Protein AF-A0A7D8URK4-F1 (afdb_monomer_lite)

Organism: NCBI:txid1316786

Sequence (306 aa):
MTFLGLVFILICFAAALSRSKNSCEKIEQWKNRAASRLPHLPTDSVTSSSPLEDTQKEEKRLQYVFPPLQPKTSSRTSMGLKRLEKSNWLTLDAHYTSEHQVRNYLLRTSHPNVIQCLPGSEAACHEVLSIAVDFLITRFPDHFTMEGKTITNHIANESFLVGPDCPNPLEVAARLAMEDFNVLMKNTETGKYHLQASATLFPAGWKLQERIGTTMANLHGPVPGWKEKMGGAVRRERQTFTRLEKTGAVLFTVRTYMQPLEDLEDEEAAALIHQVRGWEEEIRVYKGWDVWGGAFEEWCEKRFGR

Secondary structure (DSSP, 8-state):
-----EEEEEE-------SSTTHHHHHHHHHHHHHHTSS---------PPPPHHHHHHHHHHSPPPPPPPP---S------EEPPGGGSS---TTHHHHHHHHHHHHHHSHHHHEEE-TT-HHHHHHHHHHHHHHHHHH-TTTEEEETTEEEETTTTEEEE-STT-S-HHHHHHHHSSSEEEEEEE-TTT--EEEEEEE-SS-SS--HHHHTT-BHHHHTSPPP---S---SEEEEEEEEEEE-TTT--EEEEEEEEEEESTTS-HHHHHHHHHHHHT--HHHHHHTTHHHHHHHHHHHHHHHH--

Structure (mmCIF, N/CA/C/O backbone):
data_AF-A0A7D8URK4-F1
#
_entry.id   AF-A0A7D8URK4-F1
#
loop_
_atom_site.group_PDB
_atom_site.id
_atom_site.type_symbol
_atom_site.label_atom_id
_atom_site.label_alt_id
_atom_site.label_comp_id
_atom_site.label_asym_id
_atom_site.label_entity_id
_atom_site.label_seq_id
_atom_site.pdbx_PDB_ins_code
_atom_site.Cartn_x
_atom_site.Cartn_y
_atom_site.Cartn_z
_atom_site.occupancy
_atom_site.B_iso_or_equiv
_atom_site.auth_seq_id
_atom_site.auth_comp_id
_atom_site.auth_asym_id
_atom_site.auth_atom_id
_atom_site.pdbx_PDB_model_num
ATOM 1 N N . MET A 1 1 ? -23.379 -0.351 2.275 1.00 36.94 1 MET A N 1
ATOM 2 C CA . MET A 1 1 ? -22.189 0.529 2.254 1.00 36.94 1 MET A CA 1
ATOM 3 C C . MET A 1 1 ? -21.989 1.135 0.877 1.00 36.94 1 MET A C 1
ATOM 5 O O . MET A 1 1 ? -21.972 0.417 -0.129 1.00 36.94 1 MET A O 1
ATOM 9 N N . THR A 1 2 ? -21.910 2.460 0.799 1.00 25.50 2 THR A N 1
ATOM 10 C CA . THR A 1 2 ? -21.791 3.197 -0.468 1.00 25.50 2 THR A CA 1
ATOM 11 C C . THR A 1 2 ? -20.357 3.691 -0.598 1.00 25.50 2 THR A C 1
ATOM 13 O O . THR A 1 2 ? -20.072 4.848 -0.328 1.00 25.50 2 THR A O 1
ATOM 16 N N . PHE A 1 3 ? -19.442 2.803 -1.000 1.00 30.11 3 PHE A N 1
ATOM 17 C CA . PHE A 1 3 ? -18.059 3.176 -1.300 1.00 30.11 3 PHE A CA 1
ATOM 18 C C . PHE A 1 3 ? -18.041 4.220 -2.429 1.00 30.11 3 PHE A C 1
ATOM 20 O O . PHE A 1 3 ? -18.340 3.916 -3.587 1.00 30.11 3 PHE A O 1
ATOM 27 N N . LEU A 1 4 ? -17.730 5.469 -2.088 1.00 27.03 4 LEU A N 1
ATOM 28 C CA . LEU A 1 4 ? -17.238 6.470 -3.031 1.00 27.03 4 LEU A CA 1
ATOM 29 C C . LEU A 1 4 ? -15.709 6.410 -2.969 1.00 27.03 4 LEU A C 1
ATOM 31 O O . LEU A 1 4 ? -15.074 7.253 -2.348 1.00 27.03 4 LEU A O 1
ATOM 35 N N . GLY A 1 5 ? -15.142 5.353 -3.554 1.00 27.88 5 GLY A N 1
ATOM 36 C CA . GLY A 1 5 ? -13.702 5.234 -3.761 1.00 27.88 5 GLY A CA 1
ATOM 37 C C . GLY A 1 5 ? -13.279 6.043 -4.989 1.00 27.88 5 GLY A C 1
ATOM 38 O O . GLY A 1 5 ? -13.970 5.965 -6.003 1.00 27.88 5 GLY A O 1
ATOM 39 N N . LEU A 1 6 ? -12.182 6.799 -4.950 1.00 30.39 6 LEU A N 1
ATOM 40 C CA . LEU A 1 6 ? -11.572 7.394 -6.154 1.00 30.39 6 LEU A CA 1
ATOM 41 C C . LEU A 1 6 ? -10.295 6.638 -6.525 1.00 30.39 6 LEU A C 1
ATOM 43 O O . LEU A 1 6 ? -9.431 6.544 -5.666 1.00 30.39 6 LEU A O 1
ATOM 47 N N . VAL A 1 7 ? -10.164 6.124 -7.756 1.00 28.03 7 VAL A N 1
ATOM 48 C CA . VAL A 1 7 ? -8.954 5.414 -8.232 1.00 28.03 7 VAL A CA 1
ATOM 49 C C . VAL A 1 7 ? -7.937 6.385 -8.845 1.00 28.03 7 VAL A C 1
ATOM 51 O O . VAL A 1 7 ? -8.296 7.138 -9.749 1.00 28.03 7 VAL A O 1
ATOM 54 N N . PHE A 1 8 ? -6.676 6.337 -8.413 1.00 35.03 8 PHE A N 1
ATOM 55 C CA . PHE A 1 8 ? -5.537 7.022 -9.033 1.00 35.03 8 PHE A CA 1
ATOM 56 C C . PHE A 1 8 ? -4.512 6.001 -9.546 1.00 35.03 8 PHE A C 1
ATOM 58 O O . PHE A 1 8 ? -4.319 4.953 -8.931 1.00 35.03 8 PHE A O 1
ATOM 65 N N . ILE A 1 9 ? -3.907 6.286 -10.705 1.00 31.98 9 ILE A N 1
ATOM 66 C CA . ILE A 1 9 ? -2.885 5.447 -11.338 1.00 31.98 9 ILE A CA 1
ATOM 67 C C . ILE A 1 9 ? -1.600 6.262 -11.431 1.00 31.98 9 ILE A C 1
ATOM 69 O O . ILE A 1 9 ? -1.479 7.126 -12.300 1.00 31.98 9 ILE A O 1
ATOM 73 N N . LEU A 1 10 ? -0.640 5.995 -10.544 1.00 35.34 10 LEU A N 1
ATOM 74 C CA . LEU A 1 10 ? 0.721 6.506 -10.708 1.00 35.34 10 LEU A CA 1
ATOM 75 C C . LEU A 1 10 ? 1.519 5.464 -11.490 1.00 35.34 10 LEU A C 1
ATOM 77 O O . LEU A 1 10 ? 1.835 4.405 -10.959 1.00 35.34 10 LEU A O 1
ATOM 81 N N . ILE A 1 11 ? 1.835 5.748 -12.748 1.00 34.69 11 ILE A N 1
ATOM 82 C CA . ILE A 1 11 ? 2.834 4.994 -13.516 1.00 34.69 11 ILE A CA 1
ATOM 83 C C . ILE A 1 11 ? 4.171 5.663 -13.243 1.00 34.69 11 ILE A C 1
ATOM 85 O O . ILE A 1 11 ? 4.257 6.860 -13.498 1.00 34.69 11 ILE A O 1
ATOM 89 N N . CYS A 1 12 ? 5.168 4.950 -12.712 1.00 34.72 12 CYS A N 1
ATOM 90 C CA . CYS A 1 12 ? 6.592 5.317 -12.773 1.00 34.72 12 CYS A CA 1
ATOM 91 C C . CYS A 1 12 ? 7.475 4.276 -12.090 1.00 34.72 12 CYS A C 1
ATOM 93 O O . CYS A 1 12 ? 7.411 4.172 -10.875 1.00 34.72 12 CYS A O 1
ATOM 95 N N . PHE A 1 13 ? 8.316 3.578 -12.852 1.00 40.34 13 PHE A N 1
ATOM 96 C CA . PHE A 1 13 ? 9.794 3.613 -12.837 1.00 40.34 13 PHE A CA 1
ATOM 97 C C . PHE A 1 13 ? 10.256 2.655 -13.949 1.00 40.34 13 PHE A C 1
ATOM 99 O O . PHE A 1 13 ? 9.503 1.778 -14.336 1.00 40.34 13 PHE A O 1
ATOM 106 N N . ALA A 1 14 ? 11.431 2.838 -14.532 1.00 32.06 14 ALA A N 1
ATOM 107 C CA . ALA A 1 14 ? 12.003 1.913 -15.505 1.00 32.06 14 ALA A CA 1
ATOM 108 C C . ALA A 1 14 ? 13.483 1.817 -15.168 1.00 32.06 14 ALA A C 1
ATOM 110 O O . ALA A 1 14 ? 14.241 2.700 -15.533 1.00 32.06 14 ALA A O 1
ATOM 111 N N . ALA A 1 15 ? 13.879 0.831 -14.366 1.00 42.84 15 ALA A N 1
ATOM 112 C CA . ALA A 1 15 ? 15.246 0.742 -13.864 1.00 42.84 15 ALA A CA 1
ATOM 113 C C . ALA A 1 15 ? 16.186 -0.047 -14.799 1.00 42.84 15 ALA A C 1
ATOM 115 O O . ALA A 1 15 ? 15.775 -0.661 -15.780 1.00 42.84 15 ALA A O 1
ATOM 116 N N . ALA A 1 16 ? 17.486 0.039 -14.535 1.00 32.94 16 ALA A N 1
ATOM 117 C CA . ALA A 1 16 ? 18.507 -0.299 -15.511 1.00 32.94 16 ALA A CA 1
ATOM 118 C C . ALA A 1 16 ? 18.570 -1.787 -15.892 1.00 32.94 16 ALA A C 1
ATOM 120 O O . ALA A 1 16 ? 18.628 -2.675 -15.038 1.00 32.94 16 ALA A O 1
ATOM 121 N N . LEU A 1 17 ? 18.646 -2.049 -17.201 1.00 33.91 17 LEU A N 1
ATOM 122 C CA . LEU A 1 17 ? 18.912 -3.372 -17.756 1.00 33.91 17 LEU A CA 1
ATOM 123 C C . LEU A 1 17 ? 20.329 -3.834 -17.386 1.00 33.91 17 LEU A C 1
ATOM 125 O O . LEU A 1 17 ? 21.333 -3.346 -17.905 1.00 33.91 17 LEU A O 1
ATOM 129 N N . SER A 1 18 ? 20.425 -4.853 -16.535 1.00 35.03 18 SER A N 1
ATOM 130 C CA . SER A 1 18 ? 21.634 -5.670 -16.447 1.00 35.03 18 SER A CA 1
ATOM 131 C C . SER A 1 18 ? 21.607 -6.687 -17.584 1.00 35.03 18 SER A C 1
ATOM 133 O O . SER A 1 18 ? 20.772 -7.585 -17.570 1.00 35.03 18 SER A O 1
ATOM 135 N N . ARG A 1 19 ? 22.547 -6.571 -18.536 1.00 38.84 19 ARG A N 1
ATOM 136 C CA . ARG A 1 19 ? 22.815 -7.552 -19.608 1.00 38.84 19 ARG A CA 1
ATOM 137 C C . ARG A 1 19 ? 22.589 -8.995 -19.127 1.00 38.84 19 ARG A C 1
ATOM 139 O O . ARG A 1 19 ? 23.341 -9.466 -18.271 1.00 38.84 19 ARG A O 1
ATOM 146 N N . SER A 1 20 ? 21.572 -9.671 -19.662 1.00 35.91 20 SER A N 1
ATOM 147 C CA . SER A 1 20 ? 21.456 -11.130 -19.865 1.00 35.91 20 SER A CA 1
ATOM 148 C C . SER A 1 20 ? 19.980 -11.548 -19.855 1.00 35.91 20 SER A C 1
ATOM 150 O O . SER A 1 20 ? 19.214 -11.006 -19.068 1.00 35.91 20 SER A O 1
ATOM 152 N N . LYS A 1 21 ? 19.632 -12.596 -20.620 1.00 39.25 21 LYS A N 1
ATOM 153 C CA . LYS A 1 21 ? 18.371 -13.374 -20.571 1.00 39.25 21 LYS A CA 1
ATOM 154 C C . LYS A 1 21 ? 17.984 -13.893 -19.167 1.00 39.25 21 LYS A C 1
ATOM 156 O O . LYS A 1 21 ? 16.937 -14.500 -19.001 1.00 39.25 21 LYS A O 1
ATOM 161 N N . ASN A 1 22 ? 18.801 -13.614 -18.156 1.00 40.59 22 ASN A N 1
ATOM 162 C CA . ASN A 1 22 ? 18.572 -13.925 -16.754 1.00 40.59 22 ASN A CA 1
ATOM 163 C C . ASN A 1 22 ? 17.791 -12.820 -16.010 1.00 40.59 22 ASN A C 1
ATOM 165 O O . ASN A 1 22 ? 17.891 -12.780 -14.795 1.00 40.59 22 ASN A O 1
ATOM 169 N N . SER A 1 23 ? 17.089 -11.871 -16.644 1.00 39.94 23 SER A N 1
ATOM 170 C CA . SER A 1 23 ? 16.353 -10.807 -15.920 1.00 39.94 23 SER A CA 1
ATOM 171 C C . SER A 1 23 ? 15.205 -11.362 -15.061 1.00 39.94 23 SER A C 1
ATOM 173 O O . SER A 1 23 ? 15.171 -11.085 -13.861 1.00 39.94 23 SER A O 1
ATOM 175 N N . CYS A 1 24 ? 14.337 -12.219 -15.618 1.00 40.12 24 CYS A N 1
ATOM 176 C CA . CYS A 1 24 ? 13.318 -12.953 -14.850 1.00 40.12 24 CYS A CA 1
ATOM 177 C C . CYS A 1 24 ? 13.953 -13.849 -13.783 1.00 40.12 24 CYS A C 1
ATOM 179 O O . CYS A 1 24 ? 13.564 -13.775 -12.622 1.00 40.12 24 CYS A O 1
ATOM 181 N N . GLU A 1 25 ? 14.997 -14.608 -14.132 1.00 38.69 25 GLU A N 1
ATOM 182 C CA . GLU A 1 25 ? 15.752 -15.419 -13.169 1.00 38.69 25 GLU A CA 1
ATOM 183 C C . GLU A 1 25 ? 16.459 -14.577 -12.103 1.00 38.69 25 GLU A C 1
ATOM 185 O O . GLU A 1 25 ? 16.664 -15.063 -11.005 1.00 38.69 25 GLU A O 1
ATOM 190 N N . LYS A 1 26 ? 16.847 -13.327 -12.377 1.00 39.44 26 LYS A N 1
ATOM 191 C CA . LYS A 1 26 ? 17.485 -12.412 -11.418 1.00 39.44 26 LYS A CA 1
ATOM 192 C C . LYS A 1 26 ? 16.462 -11.745 -10.515 1.00 39.44 26 LYS A C 1
ATOM 194 O O . LYS A 1 26 ? 16.802 -11.476 -9.371 1.00 39.44 26 LYS A O 1
ATOM 199 N N . ILE A 1 27 ? 15.247 -11.483 -10.997 1.00 41.50 27 ILE A N 1
ATOM 200 C CA . ILE A 1 27 ? 14.125 -11.014 -10.174 1.00 41.50 27 ILE A CA 1
ATOM 201 C C . ILE A 1 27 ? 13.661 -12.152 -9.267 1.00 41.50 27 ILE A C 1
ATOM 203 O O . ILE A 1 27 ? 13.556 -11.942 -8.065 1.00 41.50 27 ILE A O 1
ATOM 207 N N . GLU A 1 28 ? 13.497 -13.363 -9.802 1.00 42.12 28 GLU A N 1
ATOM 208 C CA . GLU A 1 28 ? 13.285 -14.587 -9.023 1.00 42.12 28 GLU A CA 1
ATOM 209 C C . GLU A 1 28 ? 14.447 -14.830 -8.056 1.00 42.12 28 GLU A C 1
ATOM 211 O O . GLU A 1 28 ? 14.231 -14.980 -6.867 1.00 42.12 28 GLU A O 1
ATOM 216 N N . GLN A 1 29 ? 15.706 -14.759 -8.491 1.00 39.16 29 GLN A N 1
ATOM 217 C CA . GLN A 1 29 ? 16.867 -14.884 -7.604 1.00 39.16 29 GLN A CA 1
ATOM 218 C C . GLN A 1 29 ? 16.977 -13.734 -6.607 1.00 39.16 29 GLN A C 1
ATOM 220 O O . GLN A 1 29 ? 17.578 -13.937 -5.565 1.00 39.16 29 GLN A O 1
ATOM 225 N N . TRP A 1 30 ? 16.469 -12.535 -6.882 1.00 39.56 30 TRP A N 1
ATOM 226 C CA . TRP A 1 30 ? 16.438 -11.438 -5.917 1.00 39.56 30 TRP A CA 1
ATOM 227 C C . TRP A 1 30 ? 15.325 -11.658 -4.899 1.00 39.56 30 TRP A C 1
ATOM 229 O O . TRP A 1 30 ? 15.601 -11.535 -3.713 1.00 39.56 30 TRP A O 1
ATOM 239 N N . LYS A 1 31 ? 14.128 -12.081 -5.325 1.00 41.28 31 LYS A N 1
ATOM 240 C CA . LYS A 1 31 ? 13.046 -12.537 -4.439 1.00 41.28 31 LYS A CA 1
ATOM 241 C C . LYS A 1 31 ? 13.534 -13.695 -3.563 1.00 41.28 31 LYS A C 1
ATOM 243 O O . LYS A 1 31 ? 13.424 -13.626 -2.345 1.00 41.28 31 LYS A O 1
ATOM 248 N N . ASN A 1 32 ? 14.212 -14.672 -4.163 1.00 39.03 32 ASN A N 1
ATOM 249 C CA . ASN A 1 32 ? 14.793 -15.836 -3.501 1.00 39.03 32 ASN A CA 1
ATOM 250 C C . ASN A 1 32 ? 16.017 -15.485 -2.638 1.00 39.03 32 ASN A C 1
ATOM 252 O O . ASN A 1 32 ? 16.184 -16.086 -1.589 1.00 39.03 32 ASN A O 1
ATOM 256 N N . ARG A 1 33 ? 16.859 -14.502 -2.998 1.00 36.25 33 ARG A N 1
ATOM 257 C CA . ARG A 1 33 ? 17.989 -14.027 -2.164 1.00 36.25 33 ARG A CA 1
ATOM 258 C C . ARG A 1 33 ? 17.539 -13.119 -1.027 1.00 36.25 33 ARG A C 1
ATOM 260 O O . ARG A 1 33 ? 18.152 -13.126 0.036 1.00 36.25 33 ARG A O 1
ATOM 267 N N . ALA A 1 34 ? 16.506 -12.315 -1.252 1.00 37.12 34 ALA A N 1
ATOM 268 C CA . ALA A 1 34 ? 15.834 -11.559 -0.209 1.00 37.12 34 ALA A CA 1
ATOM 269 C C . ALA A 1 34 ? 15.195 -12.541 0.778 1.00 37.12 34 ALA A C 1
ATOM 271 O O . ALA A 1 34 ? 15.448 -12.413 1.969 1.00 37.12 34 ALA A O 1
ATOM 272 N N . ALA A 1 35 ? 14.516 -13.581 0.281 1.00 36.12 35 ALA A N 1
ATOM 273 C CA . ALA A 1 35 ? 13.994 -14.694 1.072 1.00 36.12 35 ALA A CA 1
ATOM 274 C C . ALA A 1 35 ? 15.098 -15.527 1.758 1.00 36.12 35 ALA A C 1
ATOM 276 O O . ALA A 1 35 ? 14.926 -15.927 2.903 1.00 36.12 35 ALA A O 1
ATOM 277 N N . SER A 1 36 ? 16.260 -15.742 1.127 1.00 35.28 36 SER A N 1
ATOM 278 C CA . SER A 1 36 ? 17.365 -16.546 1.682 1.00 35.28 36 SER A CA 1
ATOM 279 C C . SER A 1 36 ? 18.246 -15.796 2.686 1.00 35.28 36 SER A C 1
ATOM 281 O O . SER A 1 36 ? 19.080 -16.410 3.345 1.00 35.28 36 SER A O 1
ATOM 283 N N . ARG A 1 37 ? 18.134 -14.463 2.763 1.00 38.50 37 ARG A N 1
ATOM 284 C CA . ARG A 1 37 ? 18.758 -13.631 3.810 1.00 38.50 37 ARG A CA 1
ATOM 285 C C . ARG A 1 37 ? 17.865 -13.488 5.045 1.00 38.50 37 ARG A C 1
ATOM 287 O O . ARG A 1 37 ? 18.289 -12.894 6.035 1.00 38.50 37 ARG A O 1
ATOM 294 N N . LEU A 1 38 ? 16.655 -14.043 4.998 1.00 35.53 38 LEU A N 1
ATOM 295 C CA . LEU A 1 38 ? 15.813 -14.282 6.162 1.00 35.53 38 LEU A CA 1
ATOM 296 C C . LEU A 1 38 ? 16.299 -15.562 6.856 1.00 35.53 38 LEU A C 1
ATOM 298 O O . LEU A 1 38 ? 16.659 -16.513 6.161 1.00 35.53 38 LEU A O 1
ATOM 302 N N . PRO A 1 39 ? 16.321 -15.631 8.200 1.00 35.75 39 PRO A N 1
ATOM 303 C CA . PRO A 1 39 ? 16.540 -16.906 8.872 1.00 35.75 39 PRO A CA 1
ATOM 304 C C . PRO A 1 39 ? 15.477 -17.904 8.385 1.00 35.75 39 PRO A C 1
ATOM 306 O O . PRO A 1 39 ? 14.298 -17.558 8.368 1.00 35.75 39 PRO A O 1
ATOM 309 N N . HIS A 1 40 ? 15.941 -19.079 7.938 1.00 36.38 40 HIS A N 1
ATOM 310 C CA . HIS A 1 40 ? 15.224 -20.163 7.248 1.00 36.38 40 HIS A CA 1
ATOM 311 C C . HIS A 1 40 ? 13.690 -20.029 7.176 1.00 36.38 40 HIS A C 1
ATOM 313 O O . HIS A 1 40 ? 12.976 -20.371 8.116 1.00 36.38 40 HIS A O 1
ATOM 319 N N . LEU A 1 41 ? 13.184 -19.596 6.017 1.00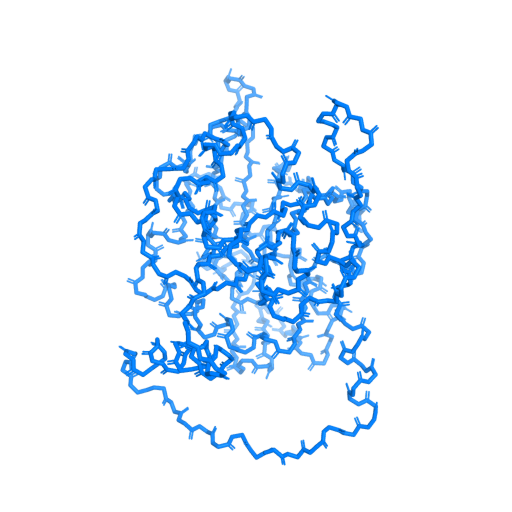 36.09 41 LEU A N 1
ATOM 320 C CA . LEU A 1 41 ? 11.816 -19.899 5.593 1.00 36.09 41 LEU A CA 1
ATOM 321 C C . LEU A 1 41 ? 11.730 -21.403 5.256 1.00 36.09 41 LEU A C 1
ATOM 323 O O . LEU A 1 41 ? 12.647 -21.906 4.598 1.00 36.09 41 LEU A O 1
ATOM 327 N N . PRO A 1 42 ? 10.677 -22.131 5.673 1.00 31.78 42 PRO A N 1
ATOM 328 C CA . PRO A 1 42 ? 10.448 -23.500 5.224 1.00 31.78 42 PRO A CA 1
ATOM 329 C C . PRO A 1 42 ? 10.321 -23.523 3.698 1.00 31.78 42 PRO A C 1
ATOM 331 O O . PRO A 1 42 ? 9.468 -22.848 3.123 1.00 31.78 42 PRO A O 1
ATOM 334 N N . THR A 1 43 ? 11.199 -24.270 3.034 1.00 32.44 43 THR A N 1
ATOM 335 C CA . THR A 1 43 ? 11.074 -24.570 1.609 1.00 32.44 43 THR A CA 1
ATOM 336 C C . THR A 1 43 ? 10.047 -25.680 1.446 1.00 32.44 43 THR A C 1
ATOM 338 O O . THR A 1 43 ? 10.419 -26.851 1.375 1.00 32.44 43 THR A O 1
ATOM 341 N N . ASP A 1 44 ? 8.766 -25.333 1.393 1.00 32.38 44 ASP A N 1
ATOM 342 C CA . ASP A 1 44 ? 7.787 -26.271 0.862 1.00 32.38 44 ASP A CA 1
ATOM 343 C C . ASP A 1 44 ? 7.942 -26.294 -0.656 1.00 32.38 44 ASP A C 1
ATOM 345 O O . ASP A 1 44 ? 7.810 -25.285 -1.353 1.00 32.38 44 ASP A O 1
ATOM 349 N N . SER A 1 45 ? 8.306 -27.466 -1.167 1.00 28.11 45 SER A N 1
ATOM 350 C CA . SER A 1 45 ? 8.344 -27.755 -2.590 1.00 28.11 45 SER A CA 1
ATOM 351 C C . SER A 1 45 ? 6.949 -27.540 -3.171 1.00 28.11 45 SER A C 1
ATOM 353 O O . SER A 1 45 ? 6.078 -28.401 -3.034 1.00 28.11 45 SER A O 1
ATOM 355 N N . VAL A 1 46 ? 6.741 -26.401 -3.832 1.00 29.98 46 VAL A N 1
ATOM 356 C CA . VAL A 1 46 ? 5.590 -26.199 -4.711 1.00 29.98 46 VAL A CA 1
ATOM 357 C C . VAL A 1 46 ? 5.732 -27.216 -5.835 1.00 29.98 46 VAL A C 1
ATOM 359 O O . VAL A 1 46 ? 6.539 -27.071 -6.753 1.00 29.98 46 VAL A O 1
ATOM 362 N N . THR A 1 47 ? 4.983 -28.306 -5.722 1.00 27.61 47 THR A N 1
ATOM 363 C CA . THR A 1 47 ? 4.795 -29.237 -6.821 1.00 27.61 47 THR A CA 1
ATOM 364 C C . THR A 1 47 ? 4.013 -28.492 -7.893 1.00 27.61 47 THR A C 1
ATOM 366 O O . THR A 1 47 ? 2.838 -28.172 -7.734 1.00 27.61 47 THR A O 1
ATOM 369 N N . SER A 1 48 ? 4.709 -28.167 -8.982 1.00 34.72 48 SER A N 1
ATOM 370 C CA . SER A 1 48 ? 4.134 -27.671 -10.228 1.00 34.72 48 SER A CA 1
ATOM 371 C C . SER A 1 48 ? 3.172 -28.726 -10.782 1.00 34.72 48 SER A C 1
ATOM 373 O O . SER A 1 48 ? 3.563 -29.587 -11.570 1.00 34.72 48 SER A O 1
ATOM 375 N N . SER A 1 49 ? 1.912 -28.664 -10.363 1.00 35.12 49 SER A N 1
ATOM 376 C CA . SER A 1 49 ? 0.806 -29.179 -11.159 1.00 35.12 49 SER A CA 1
ATOM 377 C C . SER A 1 49 ? 0.318 -28.028 -12.031 1.00 35.12 49 SER A C 1
ATOM 379 O O . SER A 1 49 ? 0.128 -26.910 -11.555 1.00 35.12 49 SER A O 1
ATOM 381 N N . SER A 1 50 ? 0.203 -28.271 -13.334 1.00 34.47 50 SER A N 1
ATOM 382 C CA . SER A 1 50 ? -0.405 -27.309 -14.249 1.00 34.47 50 SER A CA 1
ATOM 383 C C . SER A 1 50 ? -1.816 -26.985 -13.742 1.00 34.47 50 SER A C 1
ATOM 385 O O . SER A 1 50 ? -2.577 -27.930 -13.509 1.00 34.47 50 SER A O 1
ATOM 387 N N . PRO A 1 51 ? -2.184 -25.706 -13.545 1.00 37.19 51 PRO A N 1
ATOM 388 C CA . PRO A 1 51 ? -3.516 -25.373 -13.063 1.00 37.19 51 PRO A CA 1
ATOM 389 C C . PRO A 1 51 ? -4.562 -25.861 -14.067 1.00 37.19 51 PRO A C 1
ATOM 391 O O . PRO A 1 51 ? -4.393 -25.692 -15.277 1.00 37.19 51 PRO A O 1
ATOM 394 N N . LEU A 1 52 ? -5.629 -26.480 -13.561 1.00 42.00 52 LEU A N 1
ATOM 395 C CA . LEU A 1 52 ? -6.806 -26.843 -14.348 1.00 42.00 52 LEU A CA 1
ATOM 396 C C . LEU A 1 52 ? -7.380 -25.571 -15.013 1.00 42.00 52 LEU A C 1
ATOM 398 O O . LEU A 1 52 ? -7.261 -24.468 -14.482 1.00 42.00 52 LEU A O 1
ATOM 402 N N . GLU A 1 53 ? -8.008 -25.695 -16.185 1.00 38.47 53 GLU A N 1
ATOM 403 C CA . GLU A 1 53 ? -8.536 -24.537 -16.937 1.00 38.47 53 GLU A CA 1
ATOM 404 C C . GLU A 1 53 ? -9.518 -23.665 -16.128 1.00 38.47 53 GLU A C 1
ATOM 406 O O . GLU A 1 53 ? -9.604 -22.457 -16.365 1.00 38.47 53 GLU A O 1
ATOM 411 N N . ASP A 1 54 ? -10.240 -24.247 -15.164 1.00 39.59 54 ASP A N 1
ATOM 412 C CA . ASP A 1 54 ? -11.139 -23.504 -14.271 1.00 39.59 54 ASP A CA 1
ATOM 413 C C . ASP A 1 54 ? -10.377 -22.629 -13.268 1.00 39.59 54 ASP A C 1
ATOM 415 O O . ASP A 1 54 ? -10.754 -21.473 -13.071 1.00 39.59 54 ASP A O 1
ATOM 419 N N . THR A 1 55 ? -9.247 -23.100 -12.727 1.00 44.78 55 THR A N 1
ATOM 420 C CA . THR A 1 55 ? -8.392 -22.295 -11.843 1.00 44.78 55 THR A CA 1
ATOM 421 C C . THR A 1 55 ? -7.786 -21.104 -12.588 1.00 44.78 55 THR A C 1
ATOM 423 O O . THR A 1 55 ? -7.767 -19.996 -12.059 1.00 44.78 55 THR A O 1
ATOM 426 N N . GLN A 1 56 ? -7.394 -21.277 -13.857 1.00 42.00 56 GLN A N 1
ATOM 427 C CA . GLN A 1 56 ? -6.889 -20.171 -14.686 1.00 42.00 56 GLN A CA 1
ATOM 428 C C . GLN A 1 56 ? -7.964 -19.125 -15.023 1.00 42.00 56 GLN A C 1
ATOM 430 O O . GLN A 1 56 ? -7.668 -17.929 -15.110 1.00 42.00 56 GLN A O 1
ATOM 435 N N . LYS A 1 57 ? -9.217 -19.547 -15.244 1.00 43.38 57 LYS A N 1
ATOM 436 C CA . LYS A 1 57 ? -10.344 -18.626 -15.485 1.00 43.38 57 LYS A CA 1
ATOM 437 C C . LYS A 1 57 ? -10.699 -17.830 -14.235 1.00 43.38 57 LYS A C 1
ATOM 439 O O . LYS A 1 57 ? -11.009 -16.642 -14.346 1.00 43.38 57 LYS A O 1
ATOM 444 N N . GLU A 1 58 ? -10.648 -18.467 -13.072 1.00 47.59 58 GLU A N 1
ATOM 445 C CA . GLU A 1 58 ? -10.897 -17.830 -11.783 1.00 47.59 58 GLU A CA 1
ATOM 446 C C . GLU A 1 58 ? -9.795 -16.813 -11.450 1.00 47.59 58 GLU A C 1
A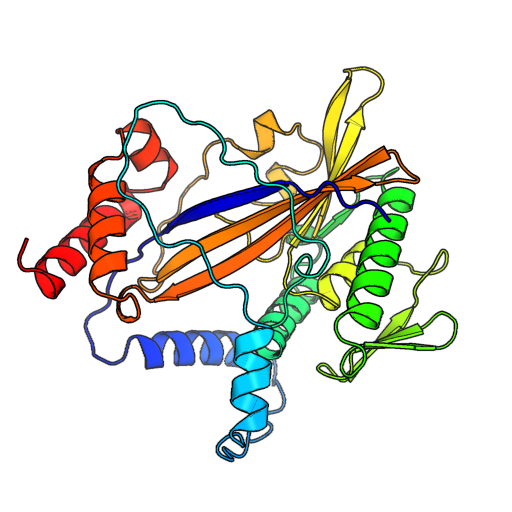TOM 448 O O . GLU A 1 58 ? -10.106 -15.649 -11.198 1.00 47.59 58 GLU A O 1
ATOM 453 N N . GLU A 1 59 ? -8.517 -17.172 -11.614 1.00 50.22 59 GLU A N 1
ATOM 454 C CA . GLU A 1 59 ? -7.376 -16.251 -11.474 1.00 50.22 59 GLU A CA 1
ATOM 455 C C . GLU A 1 59 ? -7.494 -15.022 -12.393 1.00 50.22 59 GLU A C 1
ATOM 457 O O . GLU A 1 59 ? -7.368 -13.882 -11.937 1.00 50.22 59 GLU A O 1
ATOM 462 N N . LYS A 1 60 ? -7.836 -15.220 -13.676 1.00 50.59 60 LYS A N 1
ATOM 463 C CA . LYS A 1 60 ? -8.066 -14.113 -14.625 1.00 50.59 60 LYS A CA 1
ATOM 464 C C . LYS A 1 60 ? -9.229 -13.202 -14.229 1.00 50.59 60 LYS A C 1
ATOM 466 O O . LYS A 1 60 ? -9.216 -12.021 -14.565 1.00 50.59 60 LYS A O 1
ATOM 471 N N . ARG A 1 61 ? -10.250 -13.735 -13.553 1.00 50.53 61 ARG A N 1
ATOM 472 C CA . ARG A 1 61 ? -11.432 -12.975 -13.114 1.00 50.53 61 ARG A CA 1
ATOM 473 C C . ARG A 1 61 ? -11.157 -12.140 -11.861 1.00 50.53 61 ARG A C 1
ATOM 475 O O . ARG A 1 61 ? -11.850 -11.148 -11.631 1.00 50.53 61 ARG A O 1
ATOM 482 N N . LEU A 1 62 ? -10.187 -12.546 -11.042 1.00 51.81 62 LEU A N 1
ATOM 483 C CA . LEU A 1 62 ? -9.796 -11.845 -9.815 1.00 51.81 62 LEU A CA 1
ATOM 484 C C . LEU A 1 62 ? -8.727 -10.770 -10.060 1.00 51.81 62 LEU A C 1
ATOM 486 O O . LEU A 1 62 ? -8.642 -9.809 -9.292 1.00 51.81 62 LEU A O 1
ATOM 490 N N . GLN A 1 63 ? -7.966 -10.888 -11.149 1.00 61.69 63 GLN A N 1
ATOM 491 C CA . GLN A 1 63 ? -6.909 -9.948 -11.495 1.00 61.69 63 GLN A CA 1
ATOM 492 C C . GLN A 1 63 ? -7.467 -8.578 -11.913 1.00 61.69 63 GLN A C 1
ATOM 494 O O . GLN A 1 63 ? -8.266 -8.447 -12.843 1.00 61.69 63 GLN A O 1
ATOM 499 N N . TYR A 1 64 ? -6.996 -7.519 -11.254 1.00 65.62 64 TYR A N 1
ATOM 500 C CA . TYR A 1 64 ? -7.269 -6.158 -11.698 1.00 65.62 64 TYR A CA 1
ATOM 501 C C . TYR A 1 64 ? -6.535 -5.874 -13.012 1.00 65.62 64 TYR A C 1
ATOM 503 O O . TYR A 1 64 ? -5.304 -5.856 -13.060 1.00 65.62 64 TYR A O 1
ATOM 511 N N . VAL A 1 65 ? -7.291 -5.602 -14.075 1.00 64.81 65 VAL A N 1
ATOM 512 C CA . VAL A 1 65 ? -6.728 -5.196 -15.365 1.00 64.81 65 VAL A CA 1
ATOM 513 C C . VAL A 1 65 ? -6.528 -3.686 -15.371 1.00 64.81 65 VAL A C 1
ATOM 515 O O . VAL A 1 65 ? -7.478 -2.907 -15.236 1.00 64.81 65 VAL A O 1
ATOM 518 N N . PHE A 1 66 ? -5.278 -3.259 -15.533 1.00 64.06 66 PHE A N 1
ATOM 519 C CA . PHE A 1 66 ? -4.976 -1.848 -15.711 1.00 64.06 66 PHE A CA 1
ATOM 520 C C . PHE A 1 66 ? -5.569 -1.324 -17.020 1.00 64.06 66 PHE A C 1
ATOM 522 O O . PHE A 1 66 ? -5.496 -2.002 -18.042 1.00 64.06 66 PHE A O 1
ATOM 529 N N . PRO A 1 67 ? -6.103 -0.091 -17.031 1.00 63.59 67 PRO A N 1
ATOM 530 C CA . PRO A 1 67 ? -6.341 0.605 -18.283 1.00 63.59 67 PRO A CA 1
ATOM 531 C C . PRO A 1 67 ? -5.030 0.697 -19.080 1.00 63.59 67 PRO A C 1
ATOM 533 O O . PRO A 1 67 ? -3.992 0.984 -18.471 1.00 63.59 67 PRO A O 1
ATOM 536 N N . PRO A 1 68 ? -5.069 0.511 -20.411 1.00 63.59 68 PRO A N 1
ATOM 537 C CA . PRO A 1 68 ? -3.879 0.619 -21.242 1.00 63.59 68 PRO A CA 1
ATOM 538 C C . PRO A 1 68 ? -3.265 2.017 -21.125 1.00 63.59 68 PRO A C 1
ATOM 540 O O . PRO A 1 68 ? -3.972 3.018 -20.942 1.00 63.59 68 PRO A O 1
ATOM 543 N N . LEU A 1 69 ? -1.939 2.090 -21.245 1.00 64.00 69 LEU A N 1
ATOM 544 C CA . LEU A 1 69 ? -1.223 3.362 -21.294 1.00 64.00 69 LEU A CA 1
ATOM 545 C C . LEU A 1 69 ? -1.690 4.157 -22.518 1.00 64.00 69 LEU A C 1
ATOM 547 O O . LEU A 1 69 ? -1.593 3.688 -23.646 1.00 64.00 69 LEU A O 1
ATOM 551 N N . GLN A 1 70 ? -2.200 5.369 -22.300 1.00 60.44 70 GLN A N 1
ATOM 552 C CA . GLN A 1 70 ? -2.645 6.236 -23.393 1.00 60.44 70 GLN A CA 1
ATOM 553 C C . GLN A 1 70 ? -1.584 7.289 -23.741 1.00 60.44 70 GLN A C 1
ATOM 555 O O . GLN A 1 70 ? -0.952 7.829 -22.829 1.00 60.44 70 GLN A O 1
ATOM 560 N N . PRO A 1 71 ? -1.396 7.644 -25.025 1.00 56.59 71 PRO A N 1
ATOM 561 C CA . PRO A 1 71 ? -0.553 8.773 -25.414 1.00 56.59 71 PRO A CA 1
ATOM 562 C C . PRO A 1 71 ? -1.027 10.067 -24.735 1.00 56.59 71 PRO A C 1
ATOM 564 O O . PRO A 1 71 ? -2.225 10.264 -24.521 1.00 56.59 71 PRO A O 1
ATOM 567 N N . LYS A 1 72 ? -0.106 10.967 -24.379 1.00 54.47 72 LYS A N 1
ATOM 568 C CA . LYS A 1 72 ? -0.448 12.219 -23.687 1.00 54.47 72 LYS A CA 1
ATOM 569 C C . LYS A 1 72 ? -1.175 13.152 -24.669 1.00 54.47 72 LYS A C 1
ATOM 571 O O . LYS A 1 72 ? -0.549 13.678 -25.581 1.00 54.47 72 LYS A O 1
ATOM 576 N N . THR A 1 73 ? -2.483 13.367 -24.494 1.00 43.47 73 THR A N 1
ATOM 577 C CA . THR A 1 73 ? -3.299 14.172 -25.430 1.00 43.47 73 THR A CA 1
ATOM 578 C C . THR A 1 73 ? -3.567 15.621 -25.000 1.00 43.47 73 THR A C 1
ATOM 580 O O . THR A 1 73 ? -4.042 16.392 -25.827 1.00 43.47 73 THR A O 1
ATOM 583 N N . SER A 1 74 ? -3.248 16.067 -23.773 1.00 44.59 74 SER A N 1
ATOM 584 C CA . SER A 1 74 ? -3.251 17.511 -23.442 1.00 44.59 74 SER A CA 1
ATOM 585 C C . SER A 1 74 ? -2.498 17.871 -22.149 1.00 44.59 74 SER A C 1
ATOM 587 O O . SER A 1 74 ? -2.201 17.013 -21.318 1.00 44.59 74 SER A O 1
ATOM 589 N N . SER A 1 75 ? -2.199 19.165 -21.989 1.00 41.47 75 SER A N 1
ATOM 590 C CA . SER A 1 75 ? -1.353 19.788 -20.957 1.00 41.47 75 SER A CA 1
ATOM 591 C C . SER A 1 75 ? -2.015 20.032 -19.590 1.00 41.47 75 SER A C 1
ATOM 593 O O . SER A 1 75 ? -1.439 20.718 -18.750 1.00 41.47 75 SER A O 1
ATOM 595 N N . ARG A 1 76 ? -3.202 19.479 -19.307 1.00 38.91 76 ARG A N 1
ATOM 596 C CA . ARG A 1 76 ? -3.807 19.569 -17.964 1.00 38.91 76 ARG A CA 1
ATOM 597 C C . ARG A 1 76 ? -3.575 18.280 -17.189 1.00 38.91 76 ARG A C 1
ATOM 599 O O . ARG A 1 76 ? -4.138 17.243 -17.528 1.00 38.91 76 ARG A O 1
ATOM 606 N N . THR A 1 77 ? -2.829 18.374 -16.089 1.00 41.59 77 THR A N 1
ATOM 607 C CA . THR A 1 77 ? -2.771 17.401 -14.985 1.00 41.59 77 THR A CA 1
ATOM 608 C C . THR A 1 77 ? -4.140 17.294 -14.296 1.00 41.59 77 THR A C 1
ATOM 610 O O . THR A 1 77 ? -4.344 17.677 -13.150 1.00 41.59 77 THR A O 1
ATOM 613 N N . SER A 1 78 ? -5.136 16.790 -15.020 1.00 37.94 78 SER A N 1
ATOM 614 C CA . SER A 1 78 ? -6.398 16.344 -14.448 1.00 37.94 78 SER A CA 1
ATOM 615 C C . SER A 1 78 ? -6.127 15.021 -13.742 1.00 37.94 78 SER A C 1
ATOM 617 O O . SER A 1 78 ? -5.964 13.997 -14.404 1.00 37.94 78 SER A O 1
ATOM 619 N N . MET A 1 79 ? -6.065 15.034 -12.408 1.00 47.72 79 MET A N 1
ATOM 620 C CA . MET A 1 79 ? -6.050 13.811 -11.602 1.00 47.72 79 MET A CA 1
ATOM 621 C C . MET A 1 79 ? -7.257 12.961 -12.023 1.00 47.72 79 MET A C 1
ATOM 623 O O . MET A 1 79 ? -8.398 13.375 -11.829 1.00 47.72 79 MET A O 1
ATOM 627 N N . GLY A 1 80 ? -7.015 11.829 -12.691 1.00 50.53 80 GLY A N 1
ATOM 628 C CA . GLY A 1 80 ? -8.031 10.996 -13.348 1.00 50.53 80 GLY A CA 1
ATOM 629 C C . GLY A 1 80 ? -8.895 10.204 -12.369 1.00 50.53 80 GLY A C 1
ATOM 630 O O . GLY A 1 80 ? -8.945 8.981 -12.445 1.00 50.53 80 GLY A O 1
ATOM 631 N N . LEU A 1 81 ? -9.541 10.899 -11.435 1.00 56.12 81 LEU A N 1
ATOM 632 C CA . LEU A 1 81 ? -10.352 10.323 -10.376 1.00 56.12 81 LEU A CA 1
ATOM 633 C C . LEU A 1 81 ? -11.577 9.630 -10.982 1.00 56.12 81 LEU A C 1
ATOM 635 O O . LEU A 1 81 ? -12.440 10.268 -11.586 1.00 56.12 81 LEU A O 1
ATOM 639 N N . LYS A 1 82 ? -11.660 8.311 -10.802 1.00 59.66 82 LYS A N 1
ATOM 640 C CA . LYS A 1 82 ? -12.813 7.498 -11.210 1.00 59.66 82 LYS A CA 1
ATOM 641 C C . LYS A 1 82 ? -13.480 6.882 -9.996 1.00 59.66 82 LYS A C 1
ATOM 643 O O . LYS A 1 82 ? -12.791 6.457 -9.072 1.00 59.66 82 LYS A O 1
ATOM 648 N N . ARG A 1 83 ? -14.810 6.786 -10.029 1.00 64.56 83 ARG A N 1
ATOM 649 C CA . ARG A 1 83 ? -15.573 6.053 -9.016 1.00 64.56 83 ARG A CA 1
ATOM 650 C C . ARG A 1 83 ? -15.143 4.583 -9.016 1.00 64.56 83 ARG A C 1
ATOM 652 O O . ARG A 1 83 ? -15.174 3.932 -10.056 1.00 64.56 83 ARG A O 1
ATOM 659 N N . LEU A 1 84 ? -14.757 4.085 -7.850 1.00 68.62 84 LEU A N 1
ATOM 660 C CA . LEU A 1 84 ? -14.368 2.704 -7.605 1.00 68.62 84 LEU A CA 1
ATOM 661 C C . LEU A 1 84 ? -15.588 1.785 -7.724 1.00 68.62 84 LEU A C 1
ATOM 663 O O . LEU A 1 84 ? -16.634 2.040 -7.120 1.00 68.62 84 LEU A O 1
ATOM 667 N N . GLU A 1 85 ? -15.441 0.699 -8.476 1.00 68.06 85 GLU A N 1
ATOM 668 C CA . GLU A 1 85 ? -16.396 -0.402 -8.441 1.00 68.06 85 GLU A CA 1
ATOM 669 C C . GLU A 1 85 ? -16.275 -1.132 -7.101 1.00 68.06 85 GLU A C 1
ATOM 671 O O . GLU A 1 85 ? -15.180 -1.514 -6.688 1.00 68.06 85 GLU A O 1
ATOM 676 N N . LYS A 1 86 ? -17.406 -1.334 -6.417 1.00 68.38 86 LYS A N 1
ATOM 677 C CA . LYS A 1 86 ? -17.412 -1.874 -5.053 1.00 68.38 86 LYS A CA 1
ATOM 678 C C . LYS A 1 86 ? -16.733 -3.232 -4.940 1.00 68.38 86 LYS A C 1
ATOM 680 O O . LYS A 1 86 ? -16.073 -3.449 -3.943 1.00 68.38 86 LYS A O 1
ATOM 685 N N . SER A 1 87 ? -16.890 -4.107 -5.932 1.00 71.81 87 SER A N 1
ATOM 686 C CA . SER A 1 87 ? -16.335 -5.473 -5.994 1.00 71.81 87 SER A CA 1
ATOM 687 C C . SER A 1 87 ? -14.814 -5.519 -6.161 1.00 71.81 87 SER A C 1
ATOM 689 O O . SER A 1 87 ? -14.214 -6.591 -6.086 1.00 71.81 87 SER A O 1
ATOM 691 N N . ASN A 1 88 ? -14.204 -4.367 -6.423 1.00 75.44 88 ASN A N 1
ATOM 692 C CA . ASN A 1 88 ? -12.844 -4.254 -6.895 1.00 75.44 88 ASN A CA 1
ATOM 693 C C . ASN A 1 88 ? -12.013 -3.421 -5.919 1.00 75.44 88 ASN A C 1
ATOM 695 O O . ASN A 1 88 ? -11.119 -2.721 -6.350 1.00 75.44 88 ASN A O 1
ATOM 699 N N . TRP A 1 89 ? -12.312 -3.369 -4.621 1.00 88.12 89 TRP A N 1
ATOM 700 C CA . TRP A 1 89 ? -11.514 -2.538 -3.713 1.00 88.12 89 TRP A CA 1
ATOM 701 C C . TRP A 1 89 ? -10.160 -3.172 -3.372 1.00 88.12 89 TRP A C 1
ATOM 703 O O . TRP A 1 89 ? -9.147 -2.699 -3.890 1.00 88.12 89 TRP A O 1
ATOM 713 N N . LEU A 1 90 ? -10.151 -4.220 -2.543 1.00 91.56 90 LEU A N 1
ATOM 714 C CA . LEU A 1 90 ? -8.946 -4.978 -2.198 1.00 91.56 90 LEU A CA 1
ATOM 715 C C . LEU A 1 90 ? -8.750 -6.107 -3.209 1.00 91.56 90 LEU A C 1
ATOM 717 O O . LEU A 1 90 ? -9.712 -6.772 -3.600 1.00 91.56 90 LEU A O 1
ATOM 721 N N . THR A 1 91 ? -7.516 -6.288 -3.660 1.00 88.44 91 THR A N 1
ATOM 722 C CA . THR A 1 91 ? -7.183 -7.227 -4.735 1.00 88.44 91 THR A CA 1
ATOM 723 C C . THR A 1 91 ? -6.390 -8.413 -4.207 1.00 88.44 91 THR A C 1
ATOM 725 O O . THR A 1 91 ? -5.582 -8.270 -3.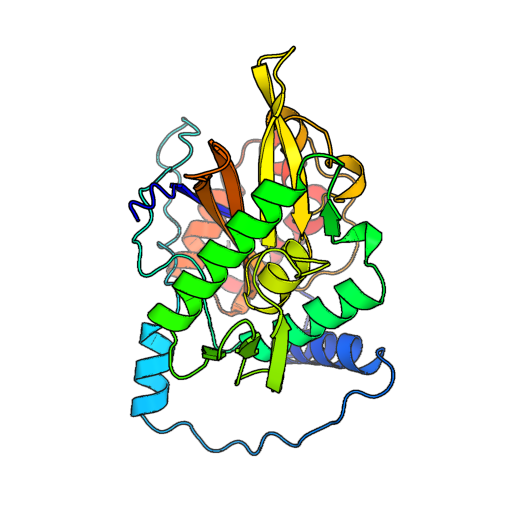293 1.00 88.44 91 THR A O 1
ATOM 728 N N . LEU A 1 92 ? -6.637 -9.583 -4.796 1.00 89.56 92 LEU A N 1
ATOM 729 C CA . LEU A 1 92 ? -5.831 -10.786 -4.627 1.00 89.56 92 LEU A CA 1
ATOM 730 C C . LEU A 1 92 ? -5.392 -11.230 -6.016 1.00 89.56 92 LEU A C 1
ATOM 732 O O . LEU A 1 92 ? -6.206 -11.274 -6.940 1.00 89.56 92 LEU A O 1
ATOM 736 N N . ASP A 1 93 ? -4.115 -11.544 -6.156 1.00 87.81 93 ASP A N 1
ATOM 737 C CA . ASP A 1 93 ? -3.543 -12.086 -7.380 1.00 87.81 93 ASP A CA 1
ATOM 738 C C . ASP A 1 93 ? -2.569 -13.227 -7.045 1.00 87.81 93 ASP A C 1
ATOM 740 O O . ASP A 1 93 ? -2.348 -13.561 -5.876 1.00 87.81 93 ASP A O 1
ATOM 744 N N . ALA A 1 94 ? -1.976 -13.830 -8.077 1.00 86.50 94 ALA A N 1
ATOM 745 C CA . ALA A 1 94 ? -1.041 -14.947 -7.941 1.00 86.50 94 ALA A CA 1
ATOM 746 C C . ALA A 1 94 ? 0.202 -14.625 -7.081 1.00 86.50 94 ALA A C 1
ATOM 748 O O . ALA A 1 94 ? 0.938 -15.530 -6.688 1.00 86.50 94 ALA A O 1
ATOM 749 N N . HIS A 1 95 ? 0.466 -13.351 -6.774 1.00 88.00 95 HIS A N 1
ATOM 750 C CA . HIS A 1 95 ? 1.590 -12.921 -5.950 1.00 88.00 95 HIS A CA 1
ATOM 751 C C . HIS A 1 95 ? 1.243 -12.745 -4.470 1.00 88.00 95 HIS A C 1
ATOM 753 O O . HIS A 1 95 ? 2.173 -12.501 -3.693 1.00 88.00 95 HIS A O 1
ATOM 759 N N . TYR A 1 96 ? -0.022 -12.933 -4.060 1.00 91.75 96 TYR A N 1
ATOM 760 C CA . TYR A 1 96 ? -0.484 -12.774 -2.674 1.00 91.75 96 TYR A CA 1
ATOM 761 C C . TYR A 1 96 ? 0.477 -13.378 -1.649 1.00 91.75 96 TYR A C 1
ATOM 763 O O . TYR A 1 96 ? 1.021 -12.656 -0.818 1.00 91.75 96 TYR A O 1
ATOM 771 N N . THR A 1 97 ? 0.763 -14.678 -1.748 1.00 91.12 97 THR A N 1
ATOM 772 C CA . THR A 1 97 ? 1.615 -15.390 -0.783 1.00 91.12 97 THR A CA 1
ATOM 773 C C . THR A 1 97 ? 3.026 -14.805 -0.713 1.00 91.12 97 THR A C 1
ATOM 775 O O . THR A 1 97 ? 3.558 -14.586 0.375 1.00 91.12 97 THR A O 1
ATOM 778 N N . SER A 1 98 ? 3.634 -14.510 -1.865 1.00 88.25 98 SER A N 1
ATOM 779 C CA . SER A 1 98 ? 5.000 -13.975 -1.924 1.00 88.25 98 SER A CA 1
ATOM 780 C C . SER A 1 98 ? 5.100 -12.555 -1.359 1.00 88.25 98 SER A C 1
ATOM 782 O O . SER A 1 98 ? 6.031 -12.240 -0.618 1.00 88.25 98 SER A O 1
ATOM 784 N N . GLU A 1 99 ? 4.118 -11.698 -1.647 1.00 91.44 99 GLU A N 1
ATOM 785 C CA . GLU A 1 99 ? 4.068 -10.345 -1.097 1.00 91.44 99 GLU A CA 1
ATOM 786 C C . GLU A 1 99 ? 3.730 -10.355 0.396 1.00 91.44 99 GLU A C 1
ATOM 788 O O . GLU A 1 99 ? 4.323 -9.590 1.161 1.00 91.44 99 GLU A O 1
ATOM 793 N N . HIS A 1 100 ? 2.844 -11.258 0.827 1.00 94.38 100 HIS A N 1
ATOM 794 C CA . HIS A 1 100 ? 2.487 -11.451 2.231 1.00 94.38 100 HIS A CA 1
ATOM 795 C C . HIS A 1 100 ? 3.704 -11.818 3.083 1.00 94.38 100 HIS A C 1
ATOM 797 O O . HIS A 1 100 ? 3.909 -11.262 4.161 1.00 94.38 100 HIS A O 1
ATOM 803 N N . GLN A 1 101 ? 4.585 -12.686 2.577 1.00 92.00 101 GLN A N 1
ATOM 804 C CA . GLN A 1 101 ? 5.836 -13.034 3.258 1.00 92.00 101 GLN A CA 1
ATOM 805 C C . GLN A 1 101 ? 6.756 -11.818 3.451 1.00 92.00 101 GLN A C 1
ATOM 807 O O . GLN A 1 101 ? 7.294 -11.618 4.544 1.00 92.00 101 GLN A O 1
ATOM 812 N N . VAL A 1 102 ? 6.911 -10.977 2.422 1.00 91.56 102 VAL A N 1
ATOM 813 C CA . VAL A 1 102 ? 7.705 -9.738 2.514 1.00 91.56 102 VAL A CA 1
ATOM 814 C C . VAL A 1 102 ? 7.064 -8.759 3.498 1.00 91.56 102 VAL A C 1
ATOM 816 O O . VAL A 1 102 ? 7.755 -8.190 4.344 1.00 91.56 102 VAL A O 1
ATOM 819 N N . ARG A 1 103 ? 5.739 -8.609 3.441 1.00 94.88 103 ARG A N 1
ATOM 820 C CA . ARG A 1 103 ? 4.945 -7.789 4.364 1.00 94.88 103 ARG A CA 1
ATOM 821 C C . ARG A 1 103 ? 5.145 -8.217 5.815 1.00 94.88 103 ARG A C 1
ATOM 823 O O . ARG A 1 103 ? 5.519 -7.395 6.650 1.00 94.88 103 ARG A O 1
ATOM 830 N N . ASN A 1 104 ? 4.998 -9.506 6.103 1.00 93.94 104 ASN A N 1
ATOM 831 C CA . ASN A 1 104 ? 5.214 -10.070 7.433 1.00 93.94 104 ASN A CA 1
ATOM 832 C C . ASN A 1 104 ? 6.658 -9.897 7.917 1.00 93.94 104 ASN A C 1
ATOM 834 O O . ASN A 1 104 ? 6.884 -9.622 9.098 1.00 93.94 104 ASN A O 1
ATOM 838 N N . TYR A 1 105 ? 7.641 -10.034 7.024 1.00 92.69 105 TYR A N 1
ATOM 839 C CA . TYR A 1 105 ? 9.030 -9.754 7.362 1.00 92.69 105 TYR A CA 1
ATOM 840 C C . TYR A 1 105 ? 9.228 -8.290 7.767 1.00 92.69 105 TYR A C 1
ATOM 842 O O . TYR A 1 105 ? 9.727 -8.034 8.860 1.00 92.69 105 TYR A O 1
ATOM 850 N N . LEU A 1 106 ? 8.779 -7.342 6.938 1.00 93.25 106 LEU A N 1
ATOM 851 C CA . LEU A 1 106 ? 8.921 -5.907 7.190 1.00 93.25 106 LEU A CA 1
ATOM 852 C C . LEU A 1 106 ? 8.221 -5.469 8.480 1.00 93.25 106 LEU A C 1
ATOM 854 O O . LEU A 1 106 ? 8.809 -4.731 9.270 1.00 93.25 106 LEU A O 1
ATOM 858 N N . LEU A 1 107 ? 7.006 -5.965 8.729 1.00 95.19 107 LEU A N 1
ATOM 859 C CA . LEU A 1 107 ? 6.285 -5.714 9.978 1.00 95.19 107 LEU A CA 1
ATOM 860 C C . LEU A 1 107 ? 7.060 -6.239 11.189 1.00 95.19 107 LEU A C 1
ATOM 862 O O . LEU A 1 107 ? 7.101 -5.579 12.219 1.00 95.19 107 LEU A O 1
ATOM 866 N N . ARG A 1 108 ? 7.733 -7.388 11.074 1.00 94.50 108 ARG A N 1
ATOM 867 C CA . ARG A 1 108 ? 8.521 -7.959 12.174 1.00 94.50 108 ARG A CA 1
ATOM 868 C C . ARG A 1 108 ? 9.851 -7.239 12.401 1.00 94.50 108 ARG A C 1
ATOM 870 O O . ARG A 1 108 ? 10.253 -7.061 13.545 1.00 94.50 108 ARG A O 1
ATOM 877 N N . THR A 1 109 ? 10.569 -6.874 11.341 1.00 91.88 109 THR A N 1
ATOM 878 C CA . THR A 1 109 ? 11.964 -6.402 11.447 1.00 91.88 109 THR A CA 1
ATOM 879 C C . THR A 1 109 ? 12.133 -4.902 11.289 1.00 91.88 109 THR A C 1
ATOM 881 O O . THR A 1 109 ? 13.218 -4.371 11.506 1.00 91.88 109 THR A O 1
ATOM 884 N N . SER A 1 110 ? 11.096 -4.199 10.854 1.00 93.25 110 SER A N 1
ATOM 885 C CA . SER A 1 110 ? 11.143 -2.767 10.565 1.00 93.25 110 SER A CA 1
ATOM 886 C C . SER A 1 110 ? 9.837 -2.075 10.943 1.00 93.25 110 SER A C 1
ATOM 888 O O . SER A 1 110 ? 9.515 -1.044 10.364 1.00 93.25 110 SER A O 1
ATOM 890 N N . HIS A 1 111 ? 9.121 -2.616 11.935 1.00 94.44 111 HIS A N 1
ATOM 891 C CA . HIS A 1 111 ? 7.817 -2.143 12.415 1.00 94.44 111 HIS A CA 1
ATOM 892 C C . HIS A 1 111 ? 7.664 -0.609 12.443 1.00 94.44 111 HIS A C 1
ATOM 894 O O . HIS A 1 111 ? 6.862 -0.103 11.658 1.00 94.44 111 HIS A O 1
ATOM 900 N N . PRO A 1 112 ? 8.494 0.170 13.179 1.00 93.38 112 PRO A N 1
ATOM 901 C CA . PRO A 1 112 ? 8.328 1.628 13.255 1.00 93.38 112 PRO A CA 1
ATOM 902 C C . PRO A 1 112 ? 8.573 2.357 11.925 1.00 93.38 112 PRO A C 1
ATOM 904 O O . PRO A 1 112 ? 8.244 3.536 11.792 1.00 93.38 112 PRO A O 1
ATOM 907 N N . ASN A 1 113 ? 9.174 1.689 10.940 1.00 91.00 113 ASN A N 1
ATOM 908 C CA . ASN A 1 113 ? 9.463 2.260 9.631 1.00 91.00 113 ASN A CA 1
ATOM 909 C C . ASN A 1 113 ? 8.340 2.036 8.620 1.00 91.00 113 ASN A C 1
ATOM 911 O O . ASN A 1 113 ? 8.279 2.763 7.632 1.00 91.00 113 ASN A O 1
ATOM 915 N N . VAL A 1 114 ? 7.491 1.032 8.845 1.00 94.75 114 VAL A N 1
ATOM 916 C CA . VAL A 1 114 ? 6.475 0.605 7.873 1.00 94.75 114 VAL A CA 1
ATOM 917 C C . VAL A 1 114 ? 5.057 0.731 8.402 1.00 94.75 114 VAL A C 1
ATOM 919 O O . VAL A 1 114 ? 4.118 0.751 7.613 1.00 94.75 114 VAL A O 1
ATOM 922 N N . ILE A 1 115 ? 4.877 0.857 9.717 1.00 97.81 115 ILE A N 1
ATOM 923 C CA . ILE A 1 115 ? 3.576 1.132 10.304 1.00 97.81 115 ILE A CA 1
ATOM 924 C C . ILE A 1 115 ? 3.687 2.098 11.481 1.00 97.81 115 ILE A C 1
ATOM 926 O O . ILE A 1 115 ? 4.524 1.942 12.365 1.00 97.81 115 ILE A O 1
ATOM 930 N N . GLN A 1 116 ? 2.830 3.117 11.488 1.00 98.00 116 GLN A N 1
ATOM 931 C CA . GLN A 1 116 ? 2.690 4.062 12.592 1.00 98.00 116 GLN A CA 1
ATOM 932 C C . GLN A 1 116 ? 1.233 4.489 12.729 1.00 98.00 116 GLN A C 1
ATOM 934 O O . GLN A 1 116 ? 0.574 4.792 11.736 1.00 98.00 116 GLN A O 1
ATOM 939 N N . CYS A 1 117 ? 0.746 4.538 13.966 1.00 98.06 117 CYS A N 1
ATOM 940 C CA . CYS A 1 117 ? -0.564 5.075 14.324 1.00 98.06 117 CYS A CA 1
ATOM 941 C C . CYS A 1 117 ? -0.344 6.152 15.387 1.00 98.06 117 CYS A C 1
ATOM 943 O O . CYS A 1 117 ? 0.191 5.858 16.456 1.00 98.06 117 CYS A O 1
ATOM 945 N N . LEU A 1 118 ? -0.701 7.398 15.085 1.00 97.62 118 LEU A N 1
ATOM 946 C CA . LEU A 1 118 ? -0.609 8.501 16.037 1.00 97.62 118 LEU A CA 1
ATOM 947 C C . LEU A 1 118 ? -1.789 8.460 17.025 1.00 97.62 118 LEU A C 1
ATOM 949 O O . LEU A 1 118 ? -2.866 7.973 16.658 1.00 97.62 118 LEU A O 1
ATOM 953 N N . PRO A 1 119 ? -1.625 8.986 18.253 1.00 96.94 119 PRO A N 1
ATOM 954 C CA . PRO A 1 119 ? -2.707 9.037 19.233 1.00 96.94 119 PRO A CA 1
ATOM 955 C C . PRO A 1 119 ? -3.967 9.710 18.680 1.00 96.94 119 PRO A C 1
ATOM 957 O O . PRO A 1 119 ? -3.892 10.765 18.046 1.00 96.94 119 PRO A O 1
ATOM 960 N N . GLY A 1 120 ? -5.128 9.108 18.935 1.00 96.06 120 GLY A N 1
ATOM 961 C CA . GLY A 1 120 ? -6.425 9.572 18.433 1.00 96.06 120 GLY A CA 1
ATOM 962 C C . GLY A 1 120 ? -6.844 8.953 17.094 1.00 96.06 120 GLY A C 1
ATOM 963 O O . GLY A 1 120 ? -7.961 9.201 16.636 1.00 96.06 120 GLY A O 1
ATOM 964 N N . SER A 1 121 ? -5.986 8.145 16.459 1.00 97.62 121 SER A N 1
ATOM 965 C CA . SER A 1 121 ? -6.305 7.426 15.214 1.00 97.62 121 SER A CA 1
ATOM 966 C C . SER A 1 121 ? -6.967 6.058 15.425 1.00 97.62 121 SER A C 1
ATOM 968 O O . SER A 1 121 ? -7.419 5.439 14.460 1.00 97.62 121 SER A O 1
ATOM 970 N N . GLU A 1 122 ? -7.084 5.589 16.668 1.00 98.00 122 GLU A N 1
ATOM 971 C CA . GLU A 1 122 ? -7.450 4.214 17.023 1.00 98.00 122 GLU A CA 1
ATOM 972 C C . GLU A 1 122 ? -8.824 3.833 16.464 1.00 98.00 122 GLU A C 1
ATOM 974 O O . GLU A 1 122 ? -8.966 2.818 15.778 1.00 98.00 122 GLU A O 1
ATOM 979 N N . ALA A 1 123 ? -9.831 4.687 16.674 1.00 98.12 123 ALA A N 1
ATOM 980 C CA . ALA A 1 123 ? -11.188 4.455 16.180 1.00 98.12 123 ALA A CA 1
ATOM 981 C C . ALA A 1 123 ? -11.232 4.316 14.648 1.00 98.12 123 ALA A C 1
ATOM 983 O O . ALA A 1 123 ? -11.963 3.475 14.122 1.00 98.12 123 ALA A O 1
ATOM 984 N N . ALA A 1 124 ? -10.426 5.109 13.933 1.00 98.19 124 ALA A N 1
ATOM 985 C CA . ALA A 1 124 ? -10.349 5.042 12.479 1.00 98.19 124 ALA A CA 1
ATOM 986 C C . ALA A 1 124 ? -9.639 3.761 12.028 1.00 98.19 124 ALA A C 1
ATOM 988 O O . ALA A 1 124 ? -10.107 3.109 11.102 1.00 98.19 124 ALA A O 1
ATOM 989 N N . CYS A 1 125 ? -8.577 3.336 12.716 1.00 98.62 125 CYS A N 1
ATOM 990 C CA . CYS A 1 125 ? -7.899 2.071 12.429 1.00 98.62 125 CYS A CA 1
ATOM 991 C C . CYS A 1 125 ? -8.815 0.851 12.637 1.00 98.62 125 CYS A C 1
ATOM 993 O O . CYS A 1 125 ? -8.826 -0.049 11.796 1.00 98.62 125 CYS A O 1
ATOM 995 N N . HIS A 1 126 ? -9.629 0.823 13.699 1.00 98.56 126 HIS A N 1
ATOM 996 C CA . HIS A 1 126 ? -10.631 -0.237 13.896 1.00 98.56 126 HIS A CA 1
ATOM 997 C C . HIS A 1 126 ? -11.715 -0.225 12.816 1.00 98.56 126 HIS A C 1
ATOM 999 O O . HIS A 1 126 ? -12.149 -1.285 12.363 1.00 98.56 126 HIS A O 1
ATOM 1005 N N . GLU A 1 127 ? -12.158 0.959 12.393 1.00 98.31 127 GLU A N 1
ATOM 1006 C CA . GLU A 1 127 ? -13.118 1.078 11.300 1.00 98.31 127 GLU A CA 1
ATOM 1007 C C . GLU A 1 127 ? -12.529 0.571 9.976 1.00 98.31 127 GLU A C 1
ATOM 1009 O O . GLU A 1 127 ? -13.194 -0.192 9.278 1.00 98.31 127 GLU A O 1
ATOM 1014 N N . VAL A 1 128 ? -11.272 0.910 9.667 1.00 98.38 128 VAL A N 1
ATOM 1015 C CA . VAL A 1 128 ? -10.552 0.375 8.500 1.00 98.38 128 VAL A CA 1
ATOM 1016 C C . VAL A 1 128 ? -10.514 -1.149 8.534 1.00 98.38 128 VAL A C 1
ATOM 1018 O O . VAL A 1 128 ? -10.869 -1.775 7.536 1.00 98.38 128 VAL A O 1
ATOM 1021 N N . LEU A 1 129 ? -10.144 -1.749 9.673 1.00 98.56 129 LEU A N 1
ATOM 1022 C CA . LEU A 1 129 ? -10.129 -3.205 9.818 1.00 98.56 129 LEU A CA 1
ATOM 1023 C C . LEU A 1 129 ? -11.517 -3.811 9.591 1.00 98.56 129 LEU A C 1
ATOM 1025 O O . LEU A 1 129 ? -11.636 -4.773 8.841 1.00 98.56 129 LEU A O 1
ATOM 1029 N N . SER A 1 130 ? -12.563 -3.242 10.198 1.00 97.69 130 SER A N 1
ATOM 1030 C CA . SER A 1 130 ? -13.942 -3.720 10.026 1.00 97.69 130 SER A CA 1
ATOM 1031 C C . SER A 1 130 ? -14.351 -3.725 8.554 1.00 97.69 130 SER A C 1
ATOM 1033 O O . SER A 1 130 ? -14.862 -4.724 8.065 1.00 97.69 130 SER A O 1
ATOM 1035 N N . ILE A 1 131 ? -14.088 -2.630 7.836 1.00 96.25 131 ILE A N 1
ATOM 1036 C CA . ILE A 1 131 ? -14.447 -2.493 6.421 1.00 96.25 131 ILE A CA 1
ATOM 1037 C C . ILE A 1 131 ? -13.630 -3.466 5.556 1.00 96.25 131 ILE A C 1
ATOM 1039 O O . ILE A 1 131 ? -14.178 -4.067 4.633 1.00 96.25 131 ILE A O 1
ATOM 1043 N N . ALA A 1 132 ? -12.334 -3.636 5.842 1.00 97.62 132 ALA A N 1
ATOM 1044 C CA . ALA A 1 132 ? -11.474 -4.583 5.132 1.00 97.62 132 ALA A CA 1
ATOM 1045 C C . ALA A 1 132 ? -11.932 -6.035 5.335 1.00 97.62 132 ALA A C 1
ATOM 1047 O O . ALA A 1 132 ? -12.064 -6.768 4.360 1.00 97.62 132 ALA A O 1
ATOM 1048 N N . VAL A 1 133 ? -12.235 -6.427 6.576 1.00 97.88 133 VAL A N 1
ATOM 1049 C CA . VAL A 1 133 ? -12.772 -7.753 6.924 1.00 97.88 133 VAL A CA 1
ATOM 1050 C C . VAL A 1 133 ? -14.090 -8.003 6.198 1.00 97.88 133 VAL A C 1
ATOM 1052 O O . VAL A 1 133 ? -14.187 -8.989 5.473 1.00 97.88 133 VAL A O 1
ATOM 1055 N N . ASP A 1 134 ? -15.059 -7.087 6.314 1.00 95.81 134 ASP A N 1
ATOM 1056 C CA . ASP A 1 134 ? -16.367 -7.207 5.657 1.00 95.81 134 ASP A CA 1
ATOM 1057 C C . ASP A 1 134 ? -16.218 -7.373 4.139 1.00 95.81 134 ASP A C 1
ATOM 1059 O O . ASP A 1 134 ? -16.899 -8.194 3.520 1.00 95.81 134 ASP A O 1
ATOM 1063 N N . PHE A 1 135 ? -15.302 -6.614 3.527 1.00 95.50 135 PHE A N 1
ATOM 1064 C CA . PHE A 1 135 ? -15.012 -6.733 2.105 1.00 95.50 135 PHE A CA 1
ATOM 1065 C C . PHE A 1 135 ? -14.417 -8.101 1.756 1.00 95.50 135 PHE A C 1
ATOM 1067 O O . PHE A 1 135 ? -14.910 -8.750 0.835 1.00 95.50 135 PHE A O 1
ATOM 1074 N N . LEU A 1 136 ? -13.385 -8.546 2.477 1.00 96.12 136 LEU A N 1
ATOM 1075 C CA . LEU A 1 136 ? -12.659 -9.780 2.173 1.00 96.12 136 LEU A CA 1
ATOM 1076 C C . LEU A 1 136 ? -13.541 -11.022 2.325 1.00 96.12 136 LEU A C 1
ATOM 1078 O O . LEU A 1 136 ? -13.585 -11.829 1.402 1.00 96.12 136 LEU A O 1
ATOM 1082 N N . ILE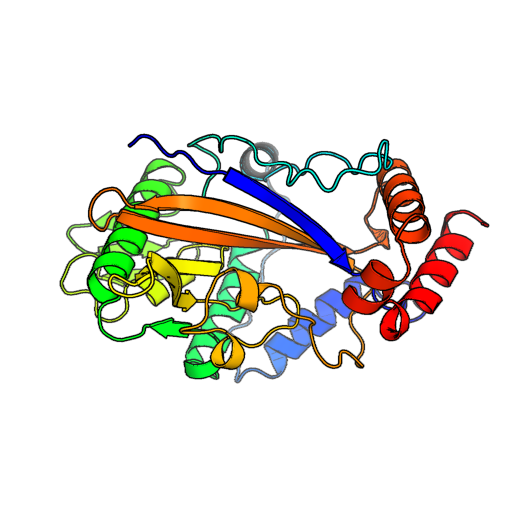 A 1 137 ? -14.306 -11.138 3.415 1.00 96.44 137 ILE A N 1
ATOM 1083 C CA . ILE A 1 137 ? -15.194 -12.296 3.630 1.00 96.44 137 ILE A CA 1
ATOM 1084 C C . ILE A 1 137 ? -16.363 -12.322 2.640 1.00 96.44 137 ILE A C 1
ATOM 1086 O O . ILE A 1 137 ? -16.858 -13.386 2.285 1.00 96.44 137 ILE A O 1
ATOM 1090 N N . THR A 1 138 ? -16.809 -11.153 2.166 1.00 92.50 138 THR A N 1
ATOM 1091 C CA . THR A 1 138 ? -17.884 -11.069 1.166 1.00 92.50 138 THR A CA 1
ATOM 1092 C C . THR A 1 138 ? -17.360 -11.375 -0.236 1.00 92.50 138 THR A C 1
ATOM 1094 O O . THR A 1 138 ? -18.046 -12.009 -1.036 1.00 92.50 138 THR A O 1
ATOM 1097 N N . ARG A 1 139 ? -16.164 -10.879 -0.573 1.00 91.50 139 ARG A N 1
ATOM 1098 C CA . ARG A 1 139 ? -15.611 -10.939 -1.932 1.00 91.50 139 ARG A CA 1
ATOM 1099 C C . ARG A 1 139 ? -14.824 -12.217 -2.211 1.00 91.50 139 ARG A C 1
ATOM 1101 O O . ARG A 1 139 ? -14.796 -12.642 -3.369 1.00 91.50 139 ARG A O 1
ATOM 1108 N N . PHE A 1 140 ? -14.191 -12.779 -1.186 1.00 93.75 140 PHE A N 1
ATOM 1109 C CA . PHE A 1 140 ? -13.304 -13.940 -1.245 1.00 93.75 140 PHE A CA 1
ATOM 1110 C C . PHE A 1 140 ? -13.635 -14.940 -0.113 1.00 93.75 140 PHE A C 1
ATOM 1112 O O . PHE A 1 140 ? -12.767 -15.245 0.709 1.00 93.75 140 PHE A O 1
ATOM 1119 N N . PRO A 1 141 ? -14.884 -15.444 -0.041 1.00 95.38 141 PRO A N 1
ATOM 1120 C CA . PRO A 1 141 ? -15.345 -16.295 1.063 1.00 95.38 141 PRO A CA 1
ATOM 1121 C C . PRO A 1 141 ? -14.566 -17.614 1.193 1.00 95.38 141 PRO A C 1
ATOM 1123 O O . PRO A 1 141 ? -14.432 -18.134 2.295 1.00 95.38 141 PRO A O 1
ATOM 1126 N N . ASP A 1 142 ? -14.000 -18.122 0.095 1.00 94.25 142 ASP A N 1
ATOM 1127 C CA . ASP A 1 142 ? -13.181 -19.344 0.095 1.00 94.25 142 ASP A CA 1
ATOM 1128 C C . ASP A 1 142 ? -11.774 -19.124 0.683 1.00 94.25 142 ASP A C 1
ATOM 1130 O O . ASP A 1 142 ? -11.051 -20.074 0.978 1.00 94.25 142 ASP A O 1
ATOM 1134 N N . HIS A 1 143 ? -11.359 -17.866 0.848 1.00 96.19 143 HIS A N 1
ATOM 1135 C CA . HIS A 1 143 ? -10.033 -17.493 1.345 1.00 96.19 143 HIS A CA 1
ATOM 1136 C C . HIS A 1 143 ? -10.077 -16.835 2.721 1.00 96.19 143 HIS A C 1
ATOM 1138 O O . HIS A 1 143 ? -9.109 -16.943 3.475 1.00 96.19 143 HIS A O 1
ATOM 1144 N N . PHE A 1 144 ? -11.190 -16.185 3.064 1.00 98.06 144 PHE A N 1
ATOM 1145 C CA . PHE A 1 144 ? -11.360 -15.490 4.332 1.00 98.06 144 PHE A CA 1
ATOM 1146 C C . PHE A 1 144 ? -12.686 -15.860 4.979 1.00 98.06 144 PHE A C 1
ATOM 1148 O O . PHE A 1 144 ? -13.753 -15.598 4.424 1.00 98.06 144 PHE A O 1
ATOM 1155 N N . THR A 1 145 ? -12.619 -16.396 6.195 1.00 98.12 145 THR A N 1
ATOM 1156 C CA . THR A 1 145 ? -13.802 -16.702 7.006 1.00 98.12 145 THR A CA 1
ATOM 1157 C C . THR A 1 145 ? -13.764 -15.941 8.320 1.00 98.12 145 THR A C 1
ATOM 1159 O O . THR A 1 145 ? -12.699 -15.607 8.836 1.00 98.12 145 THR A O 1
ATOM 1162 N N . MET A 1 146 ? -14.945 -15.649 8.860 1.00 97.50 146 MET A N 1
ATOM 1163 C CA . MET A 1 146 ? -15.107 -14.965 10.139 1.00 97.50 146 MET A CA 1
ATOM 1164 C C . MET A 1 146 ? -15.861 -15.874 11.108 1.00 97.50 146 MET A C 1
ATOM 1166 O O . MET A 1 146 ? -16.988 -16.278 10.828 1.00 97.50 146 MET A O 1
ATOM 1170 N N . GLU A 1 147 ? -15.262 -16.151 12.263 1.00 96.62 147 GLU A N 1
ATOM 1171 C CA . GLU A 1 147 ? -15.856 -16.930 13.349 1.00 96.62 147 GLU A CA 1
ATOM 1172 C C . GLU A 1 147 ? -15.832 -16.117 14.646 1.00 96.62 147 GLU A C 1
ATOM 1174 O O . GLU A 1 147 ? -14.787 -15.865 15.250 1.00 96.62 147 GLU A O 1
ATOM 1179 N N . GLY A 1 148 ? -17.006 -15.660 15.086 1.00 94.81 148 GLY A N 1
ATOM 1180 C CA . GLY A 1 148 ? -17.118 -14.798 16.262 1.00 94.81 148 GLY A CA 1
ATOM 1181 C C . GLY A 1 148 ? -16.365 -13.479 16.073 1.00 94.81 148 GLY A C 1
ATOM 1182 O O . GLY A 1 148 ? -16.817 -12.613 15.331 1.00 94.81 148 GLY A O 1
ATOM 1183 N N . LYS A 1 149 ? -15.236 -13.314 16.773 1.00 95.94 149 LYS A N 1
ATOM 1184 C CA . LYS A 1 149 ? -14.342 -12.147 16.654 1.00 95.94 149 LYS A CA 1
ATOM 1185 C C . LYS A 1 149 ? -13.040 -12.467 15.914 1.00 95.94 149 LYS A C 1
ATOM 1187 O O . LYS A 1 149 ? -12.136 -11.641 15.922 1.00 95.94 149 LYS A O 1
ATOM 1192 N N . THR A 1 150 ? -12.917 -13.635 15.300 1.00 98.12 150 THR A N 1
ATOM 1193 C CA . THR A 1 150 ? -11.675 -14.073 14.662 1.00 98.12 150 THR A CA 1
ATOM 1194 C C . THR A 1 150 ? -11.867 -14.169 13.160 1.00 98.12 150 THR A C 1
ATOM 1196 O O . THR A 1 150 ? -12.739 -14.901 12.700 1.00 98.12 150 THR A O 1
ATOM 1199 N N . ILE A 1 151 ? -11.041 -13.450 12.401 1.00 98.44 151 ILE A N 1
ATOM 1200 C CA . ILE A 1 151 ? -10.905 -13.672 10.959 1.00 98.44 151 ILE A CA 1
ATOM 1201 C C . ILE A 1 151 ? -9.783 -14.673 10.712 1.00 98.44 151 ILE A C 1
ATOM 1203 O O . ILE A 1 151 ? -8.695 -14.528 11.274 1.00 98.44 151 ILE A O 1
ATOM 1207 N N . THR A 1 152 ? -10.032 -15.644 9.841 1.00 98.62 152 THR A N 1
ATOM 1208 C CA . THR A 1 152 ? -9.041 -16.611 9.368 1.00 98.62 152 THR A CA 1
ATOM 1209 C C . THR A 1 152 ? -8.722 -16.339 7.905 1.00 98.62 152 THR A C 1
ATOM 1211 O O . THR A 1 152 ? -9.620 -16.241 7.073 1.00 98.62 152 THR A O 1
ATOM 1214 N N . ASN A 1 153 ? -7.431 -16.209 7.607 1.00 97.94 153 ASN A N 1
ATOM 1215 C CA . ASN A 1 153 ? -6.875 -16.157 6.262 1.00 97.94 153 ASN A CA 1
ATOM 1216 C C . ASN A 1 153 ? -6.362 -17.554 5.895 1.00 97.94 153 ASN A C 1
ATOM 1218 O O . ASN A 1 153 ? -5.298 -17.968 6.362 1.00 97.94 153 ASN A O 1
ATOM 1222 N N . HIS A 1 154 ? -7.107 -18.265 5.050 1.00 97.38 154 HIS A N 1
ATOM 1223 C CA . HIS A 1 154 ? -6.797 -19.642 4.652 1.00 97.38 154 HIS A CA 1
ATOM 1224 C C . HIS A 1 154 ? -5.605 -19.736 3.700 1.00 97.38 154 HIS A C 1
ATOM 1226 O O . HIS A 1 154 ? -4.960 -20.777 3.640 1.00 97.38 154 HIS A O 1
ATOM 1232 N N . ILE A 1 155 ? -5.265 -18.650 2.995 1.00 94.38 155 ILE A N 1
ATOM 1233 C CA . ILE A 1 155 ? -4.117 -18.624 2.078 1.00 94.38 155 ILE A CA 1
ATOM 1234 C C . ILE A 1 155 ? -2.804 -18.631 2.870 1.00 94.38 155 ILE A C 1
ATOM 1236 O O . ILE A 1 155 ? -1.864 -19.343 2.524 1.00 94.38 155 ILE A O 1
ATOM 1240 N N . ALA A 1 156 ? -2.738 -17.834 3.941 1.00 93.44 156 ALA A N 1
ATOM 1241 C CA . ALA A 1 156 ? -1.552 -17.716 4.790 1.00 93.44 156 ALA A CA 1
ATOM 1242 C C . ALA A 1 156 ? -1.578 -18.631 6.027 1.00 93.44 156 ALA A C 1
ATOM 1244 O O . ALA A 1 156 ? -0.581 -18.700 6.742 1.00 93.44 156 ALA A O 1
ATOM 1245 N N . ASN A 1 157 ? -2.702 -19.310 6.285 1.00 95.88 157 ASN A N 1
ATOM 1246 C CA . ASN A 1 157 ? -2.957 -20.081 7.503 1.00 95.88 157 ASN A CA 1
ATOM 1247 C C . ASN A 1 157 ? -2.734 -19.254 8.788 1.00 95.88 157 ASN A C 1
ATOM 1249 O O . ASN A 1 157 ? -2.060 -19.676 9.729 1.00 95.88 157 ASN A O 1
ATOM 1253 N N . GLU A 1 158 ? -3.289 -18.041 8.814 1.00 96.25 158 GLU A N 1
ATOM 1254 C CA . GLU A 1 158 ? -3.195 -17.108 9.942 1.00 96.25 158 GLU A CA 1
ATOM 1255 C C . GLU A 1 158 ? -4.592 -16.725 10.437 1.00 96.25 158 GLU A C 1
ATOM 1257 O O . GLU A 1 158 ? -5.570 -16.748 9.690 1.00 96.25 158 GLU A O 1
ATOM 1262 N N . SER A 1 159 ? -4.703 -16.363 11.714 1.00 97.88 159 SER A N 1
ATOM 1263 C CA . SER A 1 159 ? -5.956 -15.889 12.301 1.00 97.88 159 SER A CA 1
ATOM 1264 C C . SER A 1 159 ? -5.717 -14.683 13.194 1.00 97.88 159 SER A C 1
ATOM 1266 O O . SER A 1 159 ? -4.723 -14.621 13.920 1.00 97.88 159 SER A O 1
ATOM 1268 N N . PHE A 1 160 ? -6.639 -13.726 13.146 1.00 98.12 160 PHE A N 1
ATOM 1269 C CA . PHE A 1 160 ? -6.507 -12.451 13.839 1.00 98.12 160 PHE A CA 1
ATOM 1270 C C . PHE A 1 160 ? -7.796 -12.075 14.556 1.00 98.12 160 PHE A C 1
ATOM 1272 O O . PHE A 1 160 ? -8.897 -12.300 14.054 1.00 98.12 160 PHE A O 1
ATOM 1279 N N . LEU A 1 161 ? -7.651 -11.445 15.719 1.00 97.94 161 LEU A N 1
ATOM 1280 C CA . LEU A 1 161 ? -8.770 -10.842 16.428 1.00 97.94 161 LEU A CA 1
ATOM 1281 C C . LEU A 1 161 ? -9.247 -9.587 15.683 1.00 97.94 161 LEU A C 1
ATOM 1283 O O . LEU A 1 161 ? -8.443 -8.750 15.274 1.00 97.94 161 LEU A O 1
ATOM 1287 N N . VAL A 1 162 ? -10.559 -9.433 15.562 1.00 96.31 162 VAL A N 1
ATOM 1288 C CA . VAL A 1 162 ? -11.256 -8.298 14.958 1.00 96.31 162 VAL A CA 1
ATOM 1289 C C . VAL A 1 162 ? -12.232 -7.719 15.978 1.00 96.31 162 VAL A C 1
ATOM 1291 O O . VAL A 1 162 ? -12.812 -8.426 16.803 1.00 96.31 162 VAL A O 1
ATOM 1294 N N . GLY A 1 163 ? -12.429 -6.405 15.918 1.00 93.06 163 GLY A N 1
ATOM 1295 C CA . GLY A 1 163 ? -13.313 -5.670 16.819 1.00 93.06 163 GLY A CA 1
ATOM 1296 C C . GLY A 1 163 ? -12.547 -4.799 17.818 1.00 93.06 163 GLY A C 1
ATOM 1297 O O . GLY A 1 163 ? -11.356 -4.555 17.615 1.00 93.06 163 GLY A O 1
ATOM 1298 N N . PRO A 1 164 ? -13.222 -4.299 18.871 1.00 93.12 164 PRO A N 1
ATOM 1299 C CA . PRO A 1 164 ? -12.657 -3.317 19.805 1.00 93.12 164 PRO A CA 1
ATOM 1300 C C . PRO A 1 164 ? -11.426 -3.811 20.569 1.00 93.12 164 PRO A C 1
ATOM 1302 O O . PRO A 1 164 ? -10.572 -3.017 20.933 1.00 93.12 164 PRO A O 1
ATOM 1305 N N . ASP A 1 165 ? -11.330 -5.123 20.779 1.00 94.12 165 ASP A N 1
ATOM 1306 C CA . ASP A 1 165 ? -10.254 -5.746 21.554 1.00 94.12 165 ASP A CA 1
ATOM 1307 C C . ASP A 1 165 ? -9.012 -6.058 20.695 1.00 94.12 165 ASP A C 1
ATOM 1309 O O . ASP A 1 165 ? -8.014 -6.563 21.204 1.00 94.12 165 ASP A O 1
ATOM 1313 N N . CYS A 1 166 ? -9.062 -5.797 19.382 1.00 97.19 166 CYS A N 1
ATOM 1314 C CA . CYS A 1 166 ? -7.920 -5.985 18.491 1.00 97.19 166 CYS A CA 1
ATOM 1315 C C . CYS A 1 166 ? -6.817 -4.964 18.828 1.00 97.19 166 CYS A C 1
ATOM 1317 O O . CYS A 1 166 ? -7.053 -3.768 18.672 1.00 97.19 166 CYS A O 1
ATOM 1319 N N . PRO A 1 167 ? -5.608 -5.390 19.233 1.00 94.69 167 PRO A N 1
ATOM 1320 C CA . PRO A 1 167 ? -4.576 -4.454 19.676 1.00 94.69 167 PRO A CA 1
ATOM 1321 C C . PRO A 1 167 ? -3.969 -3.636 18.526 1.00 94.69 167 PRO A C 1
ATOM 1323 O O . PRO A 1 167 ? -3.596 -2.486 18.725 1.00 94.69 167 PRO A O 1
ATOM 1326 N N . ASN A 1 168 ? -3.877 -4.215 17.322 1.00 96.69 168 ASN A N 1
ATOM 1327 C CA . ASN A 1 168 ? -3.169 -3.620 16.182 1.00 96.69 168 ASN A CA 1
ATOM 1328 C C . ASN A 1 168 ? -4.033 -3.642 14.907 1.00 96.69 168 ASN A C 1
ATOM 1330 O O . ASN A 1 168 ? -3.667 -4.294 13.925 1.00 96.69 168 ASN A O 1
ATOM 1334 N N . PRO A 1 169 ? -5.191 -2.958 14.881 1.00 98.38 169 PRO A N 1
ATOM 1335 C CA . PRO A 1 169 ? -6.183 -3.156 13.827 1.00 98.38 169 PRO A CA 1
ATOM 1336 C C . PRO A 1 169 ? -5.685 -2.788 12.422 1.00 98.38 169 PRO A C 1
ATOM 1338 O O . PRO A 1 169 ? -5.994 -3.489 11.461 1.00 98.38 169 PRO A O 1
ATOM 1341 N N . LEU A 1 170 ? -4.862 -1.740 12.292 1.00 98.50 170 LEU A N 1
ATOM 1342 C CA . LEU A 1 170 ? -4.288 -1.356 10.998 1.00 98.50 170 LEU A CA 1
ATOM 1343 C C . LEU A 1 170 ? -3.252 -2.374 10.494 1.00 98.50 170 LEU A C 1
ATOM 1345 O O . LEU A 1 170 ? -3.184 -2.630 9.295 1.00 98.50 170 LEU A O 1
ATOM 1349 N N . GLU A 1 171 ? -2.477 -2.984 11.398 1.00 98.44 171 GLU A N 1
ATOM 1350 C CA . GLU A 1 171 ? -1.542 -4.052 11.028 1.00 98.44 171 GLU A CA 1
ATOM 1351 C C . GLU A 1 171 ? -2.295 -5.292 10.558 1.00 98.44 171 GLU A C 1
ATOM 1353 O O . GLU A 1 171 ? -1.921 -5.881 9.549 1.00 98.44 171 GLU A O 1
ATOM 1358 N N . VAL A 1 172 ? -3.372 -5.671 11.254 1.00 98.50 172 VAL A N 1
ATOM 1359 C CA . VAL A 1 172 ? -4.217 -6.796 10.838 1.00 98.50 172 VAL A CA 1
ATOM 1360 C C . VAL A 1 172 ? -4.808 -6.529 9.453 1.00 98.50 172 VAL A C 1
ATOM 1362 O O . VAL A 1 172 ? -4.711 -7.388 8.584 1.00 98.50 172 VAL A O 1
ATOM 1365 N N . ALA A 1 173 ? -5.339 -5.327 9.201 1.00 98.38 173 ALA A N 1
ATOM 1366 C CA . ALA A 1 173 ? -5.848 -4.958 7.879 1.00 98.38 173 ALA A CA 1
ATOM 1367 C C . ALA A 1 173 ? -4.762 -5.070 6.795 1.00 98.38 173 ALA A C 1
ATOM 1369 O O . ALA A 1 173 ? -5.014 -5.628 5.728 1.00 98.38 173 ALA A O 1
ATOM 1370 N N . ALA A 1 174 ? -3.539 -4.611 7.091 1.00 97.50 174 ALA A N 1
ATOM 1371 C CA . ALA A 1 174 ? -2.406 -4.787 6.196 1.00 97.50 174 ALA A CA 1
ATOM 1372 C C . ALA A 1 174 ? -2.102 -6.280 5.978 1.00 97.50 174 ALA A C 1
ATOM 1374 O O . ALA A 1 174 ? -2.044 -6.733 4.847 1.00 97.50 174 ALA A O 1
ATOM 1375 N N . ARG A 1 175 ? -1.975 -7.104 7.014 1.00 97.44 175 ARG A N 1
ATOM 1376 C CA . ARG A 1 175 ? -1.684 -8.542 6.848 1.00 97.44 175 ARG A CA 1
ATOM 1377 C C . ARG A 1 175 ? -2.747 -9.303 6.049 1.00 97.44 175 ARG A C 1
ATOM 1379 O O . ARG A 1 175 ? -2.435 -10.311 5.437 1.00 97.44 175 ARG A O 1
ATOM 1386 N N . LEU A 1 176 ? -3.993 -8.845 6.043 1.00 97.19 176 LEU A N 1
ATOM 1387 C CA . LEU A 1 176 ? -5.061 -9.513 5.303 1.00 97.19 176 LEU A CA 1
ATOM 1388 C C . LEU A 1 176 ? -5.063 -9.185 3.800 1.00 97.19 176 LEU A C 1
ATOM 1390 O O . LEU A 1 176 ? -5.535 -10.001 3.009 1.00 97.19 176 LEU A O 1
ATOM 1394 N N . ALA A 1 177 ? -4.537 -8.027 3.392 1.00 95.88 177 ALA A N 1
ATOM 1395 C CA . ALA A 1 177 ? -4.658 -7.511 2.028 1.00 95.88 177 ALA A CA 1
ATOM 1396 C C . ALA A 1 177 ? -3.302 -7.205 1.368 1.00 95.88 177 ALA A C 1
ATOM 1398 O O . ALA A 1 177 ? -2.263 -7.150 2.022 1.00 95.88 177 ALA A O 1
ATOM 1399 N N . MET A 1 178 ? -3.310 -6.968 0.055 1.00 95.25 178 MET A N 1
ATOM 1400 C CA . MET A 1 178 ? -2.099 -6.629 -0.711 1.00 95.25 178 MET A CA 1
ATOM 1401 C C . MET A 1 178 ? -1.822 -5.118 -0.762 1.00 95.25 178 MET A C 1
ATOM 1403 O O . MET A 1 178 ? -0.775 -4.669 -1.229 1.00 95.25 178 MET A O 1
ATOM 1407 N N . GLU A 1 179 ? -2.782 -4.315 -0.318 1.00 95.75 179 GLU A N 1
ATOM 1408 C CA . GLU A 1 179 ? -2.733 -2.861 -0.292 1.00 95.75 179 GLU A CA 1
ATOM 1409 C C . GLU A 1 179 ? -1.978 -2.328 0.932 1.00 95.75 179 GLU A C 1
ATOM 1411 O O . GLU A 1 179 ? -2.045 -2.891 2.024 1.00 95.75 179 GLU A O 1
ATOM 1416 N N . ASP A 1 180 ? -1.291 -1.202 0.776 1.00 96.50 180 ASP A N 1
ATOM 1417 C CA . ASP A 1 180 ? -0.899 -0.335 1.891 1.00 96.50 180 ASP A CA 1
ATOM 1418 C C . ASP A 1 180 ? -2.115 0.501 2.335 1.00 96.50 180 ASP A C 1
ATOM 1420 O O . ASP A 1 180 ? -2.916 0.924 1.497 1.00 96.50 180 ASP A O 1
ATOM 1424 N N . PHE A 1 181 ? -2.261 0.762 3.638 1.00 97.81 181 PHE A N 1
ATOM 1425 C CA . PHE A 1 181 ? -3.419 1.461 4.218 1.00 97.81 181 PHE A CA 1
ATOM 1426 C C . PHE A 1 181 ? -3.000 2.770 4.875 1.00 97.81 181 PHE A C 1
ATOM 1428 O O . PHE A 1 181 ? -2.093 2.790 5.698 1.00 97.81 181 PHE A O 1
ATOM 1435 N N . ASN A 1 182 ? -3.694 3.862 4.566 1.00 97.50 182 ASN A N 1
ATOM 1436 C CA . ASN A 1 182 ? -3.397 5.194 5.085 1.00 97.50 182 ASN A CA 1
ATOM 1437 C C . ASN A 1 182 ? -4.674 5.879 5.566 1.00 97.50 182 ASN A C 1
ATOM 1439 O O . ASN A 1 182 ? -5.682 5.900 4.865 1.00 97.50 182 ASN A O 1
ATOM 1443 N N . VAL A 1 183 ? -4.623 6.485 6.744 1.00 97.88 183 VAL A N 1
ATOM 1444 C CA . VAL A 1 183 ? -5.742 7.182 7.373 1.00 97.88 183 VAL A CA 1
ATOM 1445 C C . VAL A 1 183 ? -5.406 8.657 7.483 1.00 97.88 183 VAL A C 1
ATOM 1447 O O . VAL A 1 183 ? -4.474 9.061 8.180 1.00 97.88 183 VAL A O 1
ATOM 1450 N N . LEU A 1 184 ? -6.207 9.470 6.808 1.00 96.94 184 LEU A N 1
ATOM 1451 C CA . LEU A 1 184 ? -6.142 10.917 6.864 1.00 96.94 184 LEU A CA 1
ATOM 1452 C C . LEU A 1 184 ? -7.265 11.434 7.756 1.00 96.94 184 LEU A C 1
ATOM 1454 O O . LEU A 1 184 ? -8.441 11.175 7.498 1.00 96.94 184 LEU A O 1
ATOM 1458 N N . MET A 1 185 ? -6.931 12.226 8.767 1.00 96.69 185 MET A N 1
ATOM 1459 C CA . MET A 1 185 ? -7.932 12.849 9.634 1.00 96.69 185 MET A CA 1
ATOM 1460 C C . MET A 1 185 ? -7.856 14.360 9.524 1.00 96.69 185 MET A C 1
ATOM 1462 O O . MET A 1 185 ? -6.780 14.940 9.365 1.00 96.69 185 MET A O 1
ATOM 1466 N N . LYS A 1 186 ? -9.019 15.004 9.603 1.00 94.31 186 LYS A N 1
ATOM 1467 C CA . LYS A 1 186 ? -9.111 16.458 9.584 1.00 94.31 186 LYS A CA 1
ATOM 1468 C C . LYS A 1 186 ? -8.686 17.001 10.947 1.00 94.31 186 LYS A C 1
ATOM 1470 O O . LYS A 1 186 ? -9.319 16.705 11.954 1.00 94.31 186 LYS A O 1
ATOM 1475 N N . ASN A 1 187 ? -7.633 17.805 10.968 1.00 91.69 187 ASN A N 1
ATOM 1476 C CA . ASN A 1 187 ? -7.246 18.576 12.136 1.00 91.69 187 ASN A CA 1
ATOM 1477 C C . ASN A 1 187 ? -8.301 19.675 12.372 1.00 91.69 187 ASN A C 1
ATOM 1479 O O . ASN A 1 187 ? -8.657 20.410 11.448 1.00 91.69 187 ASN A O 1
ATOM 1483 N N . THR A 1 188 ? -8.836 19.749 13.590 1.00 89.19 188 THR A N 1
ATOM 1484 C CA . THR A 1 188 ? -9.962 20.628 13.948 1.00 89.19 188 THR A CA 1
ATOM 1485 C C . THR A 1 188 ? -9.581 22.105 13.987 1.00 89.19 188 THR A C 1
ATOM 1487 O O . THR A 1 188 ? -10.407 22.943 13.643 1.00 89.19 188 THR A O 1
ATOM 1490 N N . GLU A 1 189 ? -8.337 22.422 14.344 1.00 89.19 189 GLU A N 1
ATOM 1491 C CA . GLU A 1 189 ? -7.840 23.798 14.459 1.00 89.19 189 GLU A CA 1
ATOM 1492 C C . GLU A 1 189 ? -7.509 24.403 13.090 1.00 89.19 189 GLU A C 1
ATOM 1494 O O . GLU A 1 189 ? -7.870 25.536 12.784 1.00 89.19 189 GLU A O 1
ATOM 1499 N N . THR A 1 190 ? -6.836 23.633 12.235 1.00 89.19 190 THR A N 1
ATOM 1500 C CA . THR A 1 190 ? -6.346 24.099 10.927 1.00 89.19 190 THR A CA 1
ATOM 1501 C C . THR A 1 190 ? -7.298 23.778 9.776 1.00 89.19 190 THR A C 1
ATOM 1503 O O . THR A 1 190 ? -7.146 24.308 8.675 1.00 89.19 190 THR A O 1
ATOM 1506 N N . GLY A 1 191 ? -8.242 22.856 9.983 1.00 90.19 191 GLY A N 1
ATOM 1507 C CA . GLY A 1 191 ? -9.149 22.348 8.956 1.00 90.19 191 GLY A CA 1
ATOM 1508 C C . GLY A 1 191 ? -8.490 21.468 7.886 1.00 90.19 191 GLY A C 1
ATOM 1509 O O . GLY A 1 191 ? -9.184 21.030 6.964 1.00 90.19 191 GLY A O 1
ATOM 1510 N N . LYS A 1 192 ? -7.182 21.196 7.981 1.00 90.69 192 LYS A N 1
ATOM 1511 C CA . LYS A 1 192 ? -6.419 20.409 6.998 1.00 90.69 192 LYS A CA 1
ATOM 1512 C C . LYS A 1 192 ? -6.460 18.918 7.325 1.00 90.69 192 LYS A C 1
ATOM 1514 O O . LYS A 1 192 ? -6.585 18.535 8.482 1.00 90.69 192 LYS A O 1
ATOM 1519 N N . TYR A 1 193 ? -6.329 18.068 6.307 1.00 92.38 193 TYR A N 1
ATOM 1520 C CA . TYR A 1 193 ? -6.179 16.621 6.494 1.00 92.38 193 TYR A CA 1
ATOM 1521 C C . TYR A 1 193 ? -4.714 16.252 6.719 1.00 92.38 193 TYR A C 1
ATOM 1523 O O . TYR A 1 193 ? -3.855 16.671 5.938 1.00 92.38 193 TYR A O 1
ATOM 1531 N N . HIS A 1 194 ? -4.457 15.461 7.759 1.00 95.00 194 HIS A N 1
ATOM 1532 C CA . HIS A 1 194 ? -3.138 14.965 8.148 1.00 95.00 194 HIS A CA 1
ATOM 1533 C C . HIS A 1 194 ? -3.103 13.437 8.135 1.00 95.00 194 HIS A C 1
ATOM 1535 O O . HIS A 1 194 ? -4.091 12.807 8.514 1.00 95.00 194 HIS A O 1
ATOM 1541 N N . LEU A 1 195 ? -1.968 12.851 7.746 1.00 96.12 195 LEU A N 1
ATOM 1542 C CA . LEU A 1 195 ? -1.726 11.409 7.830 1.00 96.12 195 LEU A CA 1
ATOM 1543 C C . LEU A 1 195 ? -1.574 10.991 9.296 1.00 96.12 195 LEU A C 1
ATOM 1545 O O . LEU A 1 195 ? -0.539 11.245 9.899 1.00 96.12 195 LEU A O 1
ATOM 1549 N N . GLN A 1 196 ? -2.611 10.392 9.876 1.00 97.62 196 GLN A N 1
ATOM 1550 C CA . GLN A 1 196 ? -2.653 10.040 11.301 1.00 97.62 196 GLN A CA 1
ATOM 1551 C C . GLN A 1 196 ? -2.323 8.577 11.571 1.00 97.62 196 GLN A C 1
ATOM 1553 O O . GLN A 1 196 ? -1.791 8.254 12.626 1.00 97.62 196 GLN A O 1
ATOM 1558 N N . ALA A 1 197 ? -2.597 7.688 10.623 1.00 98.25 197 ALA A N 1
ATOM 1559 C CA . ALA A 1 197 ? -2.149 6.310 10.711 1.00 98.25 197 ALA A CA 1
ATOM 1560 C C . ALA A 1 197 ? -1.791 5.788 9.328 1.00 98.25 197 ALA A C 1
ATOM 1562 O O . ALA A 1 197 ? -2.389 6.189 8.330 1.00 98.25 197 ALA A O 1
ATOM 1563 N N . SER A 1 198 ? -0.794 4.921 9.251 1.00 97.94 198 SER A N 1
ATOM 1564 C CA . SER A 1 198 ? -0.336 4.370 7.986 1.00 97.94 198 SER A CA 1
ATOM 1565 C C . SER A 1 198 ? 0.369 3.042 8.198 1.00 97.94 198 SER A C 1
ATOM 1567 O O . SER A 1 198 ? 1.237 2.950 9.058 1.00 97.94 198 SER A O 1
ATOM 1569 N N . ALA A 1 199 ? 0.006 2.051 7.389 1.00 97.81 199 ALA A N 1
ATOM 1570 C CA . ALA A 1 199 ? 0.779 0.859 7.092 1.00 97.81 199 ALA A CA 1
ATOM 1571 C C . ALA A 1 199 ? 1.276 0.996 5.644 1.00 97.81 199 ALA A C 1
ATOM 1573 O O . ALA A 1 199 ? 0.538 0.709 4.702 1.00 97.81 199 ALA A O 1
ATOM 1574 N N . THR A 1 200 ? 2.504 1.491 5.483 1.00 94.31 200 THR A N 1
ATOM 1575 C CA . THR A 1 200 ? 3.181 1.716 4.201 1.00 94.31 200 THR A CA 1
ATOM 1576 C C . THR A 1 200 ? 4.381 0.787 4.102 1.00 94.31 200 THR A C 1
ATOM 1578 O O . THR A 1 200 ? 5.444 1.066 4.660 1.00 94.31 200 THR A O 1
ATOM 1581 N N . LEU A 1 201 ? 4.216 -0.326 3.395 1.00 92.06 201 LEU A N 1
ATOM 1582 C CA . LEU A 1 201 ? 5.244 -1.354 3.278 1.00 92.06 201 LEU A CA 1
ATOM 1583 C C . LEU A 1 201 ? 5.996 -1.269 1.957 1.00 92.06 201 LEU A C 1
ATOM 1585 O O . LEU A 1 201 ? 7.174 -1.624 1.895 1.00 92.06 201 LEU A O 1
ATOM 1589 N N . PHE A 1 202 ? 5.343 -0.765 0.913 1.00 88.38 202 PHE A N 1
ATOM 1590 C CA . PHE A 1 202 ? 5.912 -0.702 -0.424 1.00 88.38 202 PHE A CA 1
ATOM 1591 C C . PHE A 1 202 ? 5.912 0.734 -0.968 1.00 88.38 202 PHE A C 1
ATOM 1593 O O . PHE A 1 202 ? 5.359 0.950 -2.044 1.00 88.38 202 PHE A O 1
ATOM 1600 N N . PRO A 1 203 ? 6.519 1.736 -0.296 1.00 83.25 203 PRO A N 1
ATOM 1601 C CA . PRO A 1 203 ? 6.465 3.131 -0.738 1.00 83.25 203 PRO A CA 1
ATOM 1602 C C . PRO A 1 203 ? 7.258 3.396 -2.027 1.00 83.25 203 PRO A C 1
ATOM 1604 O O . PRO A 1 203 ? 8.336 2.843 -2.248 1.00 83.25 203 PRO A O 1
ATOM 1607 N N . ALA A 1 204 ? 6.784 4.346 -2.839 1.00 75.25 204 ALA A N 1
ATOM 1608 C CA . ALA A 1 204 ? 7.550 4.921 -3.947 1.00 75.25 204 ALA A CA 1
ATOM 1609 C C . ALA A 1 204 ? 8.522 6.002 -3.449 1.00 75.25 204 ALA A C 1
ATOM 1611 O O . ALA A 1 204 ? 8.322 7.195 -3.664 1.00 75.25 204 ALA A O 1
ATOM 1612 N N . GLY A 1 205 ? 9.572 5.569 -2.752 1.00 68.06 205 GLY A N 1
ATOM 1613 C CA . GLY A 1 205 ? 10.749 6.388 -2.465 1.00 68.06 205 GLY A CA 1
ATOM 1614 C C . GLY A 1 205 ? 10.611 7.457 -1.382 1.00 68.06 205 GLY A C 1
ATOM 1615 O O . GLY A 1 205 ? 11.550 8.204 -1.145 1.00 68.06 205 GLY A O 1
ATOM 1616 N N . TRP A 1 206 ? 9.501 7.499 -0.661 1.00 75.75 206 TRP A N 1
ATOM 1617 C CA . TRP A 1 206 ? 9.393 8.260 0.581 1.00 75.75 206 TRP A CA 1
ATOM 1618 C C . TRP A 1 206 ? 9.437 7.322 1.788 1.00 75.75 206 TRP A C 1
ATOM 1620 O O . TRP A 1 206 ? 9.196 6.120 1.669 1.00 75.75 206 TRP A O 1
ATOM 1630 N N . LYS A 1 207 ? 9.746 7.879 2.959 1.00 82.38 207 LYS A N 1
ATOM 1631 C CA . LYS A 1 207 ? 9.776 7.150 4.228 1.00 82.38 207 LYS A CA 1
ATOM 1632 C C . LYS A 1 207 ? 8.604 7.572 5.101 1.00 82.38 207 LYS A C 1
ATOM 1634 O O . LYS A 1 207 ? 8.320 8.765 5.215 1.00 82.38 207 LYS A O 1
ATOM 1639 N N . LEU A 1 208 ? 7.933 6.611 5.734 1.00 88.94 208 LEU A N 1
ATOM 1640 C CA . LEU A 1 208 ? 6.762 6.878 6.570 1.00 88.94 208 LEU A CA 1
ATOM 1641 C C . LEU A 1 208 ? 7.049 7.902 7.672 1.00 88.94 208 LEU A C 1
ATOM 1643 O O . LEU A 1 208 ? 6.276 8.832 7.887 1.00 88.94 208 LEU A O 1
ATOM 1647 N N . GLN A 1 209 ? 8.204 7.776 8.308 1.00 89.06 209 GLN A N 1
ATOM 1648 C CA . GLN A 1 209 ? 8.660 8.606 9.419 1.00 89.06 209 GLN A CA 1
ATOM 1649 C C . GLN A 1 209 ? 8.803 10.086 9.037 1.00 89.06 209 GLN A C 1
ATOM 1651 O O . GLN A 1 209 ? 8.729 10.952 9.899 1.00 89.06 209 GLN A O 1
ATOM 1656 N N . GLU A 1 210 ? 8.997 10.383 7.751 1.00 85.31 210 GLU A N 1
ATOM 1657 C CA . GLU A 1 210 ? 9.131 11.750 7.234 1.00 85.31 210 GLU A CA 1
ATOM 1658 C C . GLU A 1 210 ? 7.768 12.374 6.881 1.00 85.31 210 GLU A C 1
ATOM 1660 O O . GLU A 1 210 ? 7.675 13.575 6.628 1.00 85.31 210 GLU A O 1
ATOM 1665 N N . ARG A 1 211 ? 6.705 11.561 6.823 1.00 86.38 211 ARG A N 1
ATOM 1666 C CA . ARG A 1 211 ? 5.395 11.940 6.272 1.00 86.38 211 ARG A CA 1
ATOM 1667 C C . ARG A 1 211 ? 4.244 11.798 7.265 1.00 86.38 211 ARG A C 1
ATOM 1669 O O . ARG A 1 211 ? 3.244 12.508 7.132 1.00 86.38 211 ARG A O 1
ATOM 1676 N N . ILE A 1 212 ? 4.362 10.910 8.247 1.00 94.38 212 ILE A N 1
ATOM 1677 C CA . ILE A 1 212 ? 3.379 10.745 9.320 1.00 94.38 212 ILE A CA 1
ATOM 1678 C C . ILE A 1 212 ? 3.159 12.077 10.059 1.00 94.38 212 ILE A C 1
ATOM 1680 O O . ILE A 1 212 ? 4.082 12.863 10.260 1.00 94.38 212 ILE A O 1
ATOM 1684 N N . GLY A 1 213 ? 1.909 12.387 10.392 1.00 93.12 213 GLY A N 1
ATOM 1685 C CA . GLY A 1 213 ? 1.498 13.647 11.015 1.00 93.12 213 GLY A CA 1
ATOM 1686 C C . GLY A 1 213 ? 1.479 14.864 10.081 1.00 93.12 213 GLY A C 1
ATOM 1687 O O . GLY A 1 213 ? 1.007 15.928 10.483 1.00 93.12 213 GLY A O 1
ATOM 1688 N N . THR A 1 214 ? 1.942 14.746 8.833 1.00 90.12 214 THR A N 1
ATOM 1689 C CA . THR A 1 214 ? 1.976 15.866 7.877 1.00 90.12 214 THR A CA 1
ATOM 1690 C C . THR A 1 214 ? 0.706 15.950 7.023 1.00 90.12 214 THR A C 1
ATOM 1692 O O . THR A 1 214 ? -0.119 15.035 7.003 1.00 90.12 214 THR A O 1
ATOM 1695 N N . THR A 1 215 ? 0.520 17.078 6.328 1.00 86.69 215 THR A N 1
ATOM 1696 C CA . THR A 1 215 ? -0.647 17.311 5.458 1.00 86.69 215 THR A CA 1
ATOM 1697 C C . THR A 1 215 ? -0.536 16.586 4.116 1.00 86.69 215 THR A C 1
ATOM 1699 O O . THR A 1 215 ? 0.569 16.324 3.652 1.00 86.69 215 THR A O 1
ATOM 1702 N N . MET A 1 216 ? -1.663 16.376 3.422 1.00 72.44 216 MET A N 1
ATOM 1703 C CA . MET A 1 216 ? -1.675 15.819 2.055 1.00 72.44 216 MET A CA 1
ATOM 1704 C C . MET A 1 216 ? -0.722 16.523 1.080 1.00 72.44 216 MET A C 1
ATOM 1706 O O . MET A 1 216 ? -0.043 15.857 0.306 1.00 72.44 216 MET A O 1
ATOM 1710 N N . ALA A 1 217 ? -0.627 17.855 1.133 1.00 67.31 217 ALA A N 1
ATOM 1711 C CA . ALA A 1 217 ? 0.299 18.605 0.282 1.00 67.31 217 ALA A CA 1
ATOM 1712 C C . ALA A 1 217 ? 1.760 18.195 0.536 1.00 67.31 217 ALA A C 1
ATOM 1714 O O . ALA A 1 217 ? 2.547 18.051 -0.395 1.00 67.31 217 ALA A O 1
ATOM 1715 N N . ASN A 1 218 ? 2.093 17.920 1.798 1.00 67.31 218 ASN A N 1
ATOM 1716 C CA . ASN A 1 218 ? 3.423 17.496 2.208 1.00 67.31 218 ASN A CA 1
ATOM 1717 C C . ASN A 1 218 ? 3.665 15.998 2.004 1.00 67.31 218 ASN A C 1
ATOM 1719 O O . ASN A 1 218 ? 4.813 15.589 2.111 1.00 67.31 218 ASN A O 1
ATOM 1723 N N . LEU A 1 219 ? 2.659 15.179 1.672 1.00 60.72 219 LEU A N 1
ATOM 1724 C CA . LEU A 1 219 ? 2.883 13.782 1.272 1.00 60.72 219 LEU A CA 1
ATOM 1725 C C . LEU A 1 219 ? 3.517 13.678 -0.124 1.00 60.72 219 LEU A C 1
ATOM 1727 O O . LEU A 1 219 ? 4.281 12.752 -0.380 1.00 60.72 219 LEU A O 1
ATOM 1731 N N . HIS A 1 220 ? 3.257 14.651 -1.003 1.00 59.06 220 HIS A N 1
ATOM 1732 C CA . HIS A 1 220 ? 3.699 14.643 -2.403 1.00 59.06 220 HIS A CA 1
ATOM 1733 C C . HIS A 1 220 ? 5.035 15.362 -2.666 1.00 59.06 220 HIS A C 1
ATOM 1735 O O . HIS A 1 220 ? 5.418 15.515 -3.825 1.00 59.06 220 HIS A O 1
ATOM 1741 N N . GLY A 1 221 ? 5.757 15.797 -1.626 1.00 48.09 221 GLY A N 1
ATOM 1742 C CA . GLY A 1 221 ? 7.059 16.458 -1.796 1.00 48.09 221 GLY A CA 1
ATOM 1743 C C . GLY A 1 221 ? 8.107 15.566 -2.493 1.00 48.09 221 GLY A C 1
ATOM 1744 O O . GLY A 1 221 ? 7.945 14.343 -2.507 1.00 48.09 221 GLY A O 1
ATOM 1745 N N . PRO A 1 222 ? 9.195 16.141 -3.037 1.00 48.16 222 PRO A N 1
ATOM 1746 C CA . PRO A 1 222 ? 10.213 15.399 -3.784 1.00 48.16 222 PRO A CA 1
ATOM 1747 C C . PRO A 1 222 ? 10.832 14.259 -2.963 1.00 48.16 222 PRO A C 1
ATOM 1749 O O . PRO A 1 222 ? 10.986 14.359 -1.746 1.00 48.16 222 PRO A O 1
ATOM 1752 N N . VAL A 1 223 ? 11.155 13.164 -3.651 1.00 48.34 223 VAL A N 1
ATOM 1753 C CA . VAL A 1 223 ? 11.723 11.928 -3.100 1.00 48.34 223 VAL A CA 1
ATOM 1754 C C . VAL A 1 223 ? 13.257 11.995 -3.172 1.00 48.34 223 VAL A C 1
ATOM 1756 O O . VAL A 1 223 ? 13.796 12.075 -4.276 1.00 48.34 223 VAL A O 1
ATOM 1759 N N . PRO A 1 224 ? 13.993 11.975 -2.043 1.00 45.00 224 PRO A N 1
ATOM 1760 C CA . PRO A 1 224 ? 15.452 12.043 -2.069 1.00 45.00 224 PRO A CA 1
ATOM 1761 C C . PRO A 1 224 ? 16.104 10.720 -2.498 1.00 45.00 224 PRO A C 1
ATOM 1763 O O . PRO A 1 224 ? 15.802 9.662 -1.952 1.00 45.00 224 PRO A O 1
ATOM 1766 N N . GLY A 1 225 ? 17.082 10.811 -3.403 1.00 45.84 225 GLY A N 1
ATOM 1767 C CA . GLY A 1 225 ? 18.229 9.899 -3.482 1.00 45.84 225 GLY A CA 1
ATOM 1768 C C . GLY A 1 225 ? 17.927 8.421 -3.737 1.00 45.84 225 GLY A C 1
ATOM 1769 O O . GLY A 1 225 ? 18.096 7.591 -2.848 1.00 45.84 225 GLY A O 1
ATOM 1770 N N . TRP A 1 226 ? 17.604 8.070 -4.981 1.00 42.38 226 TRP A N 1
ATOM 1771 C CA . TRP A 1 226 ? 17.662 6.684 -5.457 1.00 42.38 226 TRP A CA 1
ATOM 1772 C C . TRP A 1 226 ? 18.951 6.498 -6.257 1.00 42.38 226 TRP A C 1
ATOM 1774 O O . TRP A 1 226 ? 19.130 7.154 -7.269 1.00 42.38 226 TRP A O 1
ATOM 1784 N N . LYS A 1 227 ? 19.888 5.649 -5.818 1.00 38.12 227 LYS A N 1
ATOM 1785 C CA . LYS A 1 227 ? 21.134 5.392 -6.575 1.00 38.12 227 LYS A CA 1
ATOM 1786 C C . LYS A 1 227 ? 21.492 3.918 -6.765 1.00 38.12 227 LYS A C 1
ATOM 1788 O O . LYS A 1 227 ? 22.540 3.637 -7.338 1.00 38.12 227 LYS A O 1
ATOM 1793 N N . GLU A 1 228 ? 20.641 2.965 -6.373 1.00 41.19 228 GLU A N 1
ATOM 1794 C CA . GLU A 1 228 ? 20.985 1.541 -6.495 1.00 41.19 228 GLU A CA 1
ATOM 1795 C C . GLU A 1 228 ? 19.960 0.668 -7.236 1.00 41.19 228 GLU A C 1
ATOM 1797 O O . GLU A 1 228 ? 18.767 0.653 -6.948 1.00 41.19 228 GLU A O 1
ATOM 1802 N N . LYS A 1 229 ? 20.521 -0.069 -8.207 1.00 43.34 229 LYS A N 1
ATOM 1803 C CA . LYS A 1 229 ? 20.103 -1.301 -8.902 1.00 43.34 229 LYS A CA 1
ATOM 1804 C C . LYS A 1 229 ? 18.723 -1.873 -8.538 1.00 43.34 229 LYS A C 1
ATOM 1806 O O . LYS A 1 229 ? 18.624 -2.879 -7.841 1.00 43.34 229 LYS A O 1
ATOM 1811 N N . MET A 1 230 ? 17.679 -1.315 -9.142 1.00 41.75 230 MET A N 1
ATOM 1812 C CA . MET A 1 230 ? 16.405 -2.008 -9.360 1.00 41.75 230 MET A CA 1
ATOM 1813 C C . MET A 1 230 ? 16.401 -2.627 -10.765 1.00 41.75 230 MET A C 1
ATOM 1815 O O . MET A 1 230 ? 17.001 -2.074 -11.685 1.00 41.75 230 MET A O 1
ATOM 1819 N N . GLY A 1 231 ? 15.763 -3.788 -10.931 1.00 50.84 231 GLY A N 1
ATOM 1820 C CA . GLY A 1 231 ? 15.542 -4.389 -12.251 1.00 50.84 231 GLY A CA 1
ATOM 1821 C C . GLY A 1 231 ? 14.544 -3.563 -13.068 1.00 50.84 231 GLY A C 1
ATOM 1822 O O . GLY A 1 231 ? 13.655 -2.936 -12.493 1.00 50.84 231 GLY A O 1
ATOM 1823 N N . GLY A 1 232 ? 14.698 -3.529 -14.394 1.00 67.12 232 GLY A N 1
ATOM 1824 C CA . GLY A 1 232 ? 13.842 -2.753 -15.293 1.00 67.12 232 GLY A CA 1
ATOM 1825 C C . GLY A 1 232 ? 12.389 -3.187 -15.265 1.00 67.12 232 GLY 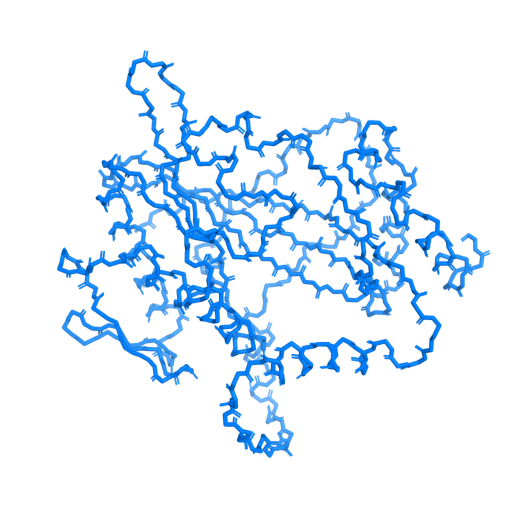A C 1
ATOM 1826 O O . GLY A 1 232 ? 11.999 -4.087 -15.998 1.00 67.12 232 GLY A O 1
ATOM 1827 N N . ALA A 1 233 ? 11.593 -2.536 -14.419 1.00 72.69 233 ALA A N 1
ATOM 1828 C CA . ALA A 1 233 ? 10.180 -2.813 -14.240 1.00 72.69 233 ALA A CA 1
ATOM 1829 C C . ALA A 1 233 ? 9.385 -1.522 -14.058 1.00 72.69 233 ALA A C 1
ATOM 1831 O O . ALA A 1 233 ? 9.791 -0.663 -13.278 1.00 72.69 233 ALA A O 1
ATOM 1832 N N . VAL A 1 234 ? 8.236 -1.447 -14.729 1.00 78.75 234 VAL A N 1
ATOM 1833 C CA . VAL A 1 234 ? 7.194 -0.444 -14.540 1.00 78.75 234 VAL A CA 1
ATOM 1834 C C . VAL A 1 234 ? 6.495 -0.677 -13.217 1.00 78.75 234 VAL A C 1
ATOM 1836 O O . VAL A 1 234 ? 5.815 -1.683 -13.016 1.00 78.75 234 VAL A O 1
ATOM 1839 N N . ARG A 1 235 ? 6.611 0.304 -12.327 1.00 82.56 235 ARG A N 1
ATOM 1840 C CA . ARG A 1 235 ? 5.768 0.389 -11.140 1.00 82.56 235 ARG A CA 1
ATOM 1841 C C . ARG A 1 235 ? 4.467 1.116 -11.475 1.00 82.56 235 ARG A C 1
ATOM 1843 O O . ARG A 1 235 ? 4.495 2.237 -11.993 1.00 82.56 235 ARG A O 1
ATOM 1850 N N . ARG A 1 236 ? 3.335 0.489 -11.160 1.00 82.69 236 ARG A N 1
ATOM 1851 C CA . ARG A 1 236 ? 1.990 1.071 -11.245 1.00 82.69 236 ARG A CA 1
ATOM 1852 C C . ARG A 1 236 ? 1.355 1.039 -9.859 1.00 82.69 236 ARG A C 1
ATOM 1854 O O . ARG A 1 236 ? 1.358 0.006 -9.201 1.00 82.69 236 ARG A O 1
ATOM 1861 N N . GLU A 1 237 ? 0.795 2.153 -9.414 1.00 84.62 237 GLU A N 1
ATOM 1862 C CA . GLU A 1 237 ? 0.060 2.213 -8.149 1.00 84.62 237 GLU A CA 1
ATOM 1863 C C . GLU A 1 237 ? -1.414 2.412 -8.412 1.00 84.62 237 GLU A C 1
ATOM 1865 O O . GLU A 1 237 ? -1.787 3.353 -9.104 1.00 84.62 237 GLU A O 1
ATOM 1870 N N . ARG A 1 238 ? -2.246 1.561 -7.822 1.00 85.88 238 ARG A N 1
ATOM 1871 C CA . ARG A 1 238 ? -3.687 1.736 -7.788 1.00 85.88 238 ARG A CA 1
ATOM 1872 C C . ARG A 1 238 ? -4.084 2.263 -6.421 1.00 85.88 238 ARG A C 1
ATOM 1874 O O . ARG A 1 238 ? -4.012 1.573 -5.410 1.00 85.88 238 ARG A O 1
ATOM 1881 N N . GLN A 1 239 ? -4.504 3.508 -6.428 1.00 86.25 239 GLN A N 1
ATOM 1882 C CA . GLN A 1 239 ? -4.707 4.320 -5.246 1.00 86.25 239 GLN A CA 1
ATOM 1883 C C . GLN A 1 239 ? -6.201 4.540 -5.031 1.00 86.25 239 GLN A C 1
ATOM 1885 O O . GLN A 1 239 ? -6.833 5.045 -5.947 1.00 86.25 239 GLN A O 1
ATOM 1890 N N . THR A 1 240 ? -6.787 4.168 -3.889 1.00 87.44 240 THR A N 1
ATOM 1891 C CA . THR A 1 240 ? -8.228 4.362 -3.634 1.00 87.44 240 THR A CA 1
ATOM 1892 C C . THR A 1 240 ? -8.477 5.313 -2.475 1.00 87.44 240 THR A C 1
ATOM 1894 O O . THR A 1 240 ? -7.829 5.166 -1.454 1.00 87.44 240 THR A O 1
ATOM 1897 N N . PHE A 1 241 ? -9.412 6.260 -2.601 1.00 89.31 241 PHE A N 1
ATOM 1898 C CA . PHE A 1 241 ? -9.786 7.186 -1.516 1.00 89.31 241 PHE A CA 1
ATOM 1899 C C . PHE A 1 241 ? -11.251 7.029 -1.129 1.00 89.31 241 PHE A C 1
ATOM 1901 O O . PHE A 1 241 ? -12.103 7.277 -1.974 1.00 89.31 241 PHE A O 1
ATOM 1908 N N . THR A 1 242 ? -11.548 6.699 0.127 1.00 88.88 242 THR A N 1
ATOM 1909 C CA . THR A 1 242 ? -12.912 6.532 0.650 1.00 88.88 242 THR A CA 1
ATOM 1910 C C . THR A 1 242 ? -13.068 7.275 1.972 1.00 88.88 242 THR A C 1
ATOM 1912 O O . THR A 1 242 ? -12.207 7.192 2.842 1.00 88.88 242 THR A O 1
ATOM 1915 N N . ARG A 1 243 ? -14.182 7.986 2.164 1.00 92.50 243 ARG A N 1
ATOM 1916 C CA . ARG A 1 243 ? -14.523 8.545 3.478 1.00 92.50 243 ARG A CA 1
ATOM 1917 C C . ARG A 1 243 ? -15.120 7.456 4.371 1.00 92.50 243 ARG A C 1
ATOM 1919 O O . ARG A 1 243 ? -16.081 6.807 3.973 1.00 92.50 243 ARG A O 1
ATOM 1926 N N . LEU A 1 244 ? -14.561 7.299 5.562 1.00 93.44 244 LEU A N 1
ATOM 1927 C CA . LEU A 1 244 ? -15.032 6.396 6.602 1.00 93.44 244 LEU A CA 1
ATOM 1928 C C . LEU A 1 244 ? -16.367 6.892 7.180 1.00 93.44 244 LEU A C 1
ATOM 1930 O O . LEU A 1 244 ? -16.524 8.085 7.455 1.00 93.44 244 LEU A O 1
ATOM 1934 N N . GLU A 1 245 ? -17.345 5.997 7.316 1.00 93.19 245 GLU A N 1
ATOM 1935 C CA . GLU A 1 245 ? -18.732 6.345 7.653 1.00 93.19 245 GLU A CA 1
ATOM 1936 C C . GLU A 1 245 ? -18.880 6.734 9.135 1.00 93.19 245 GLU A C 1
ATOM 1938 O O . GLU A 1 245 ? -19.600 7.684 9.443 1.00 93.19 245 GLU A O 1
ATOM 1943 N N . LYS A 1 246 ? -18.181 6.045 10.047 1.00 93.94 246 LYS A N 1
ATOM 1944 C CA . LYS A 1 246 ? -18.285 6.246 11.502 1.00 93.94 246 LYS A CA 1
ATOM 1945 C C . LYS A 1 246 ? -17.389 7.383 11.979 1.00 93.94 246 LYS A C 1
ATOM 1947 O O . LYS A 1 246 ? -17.844 8.270 12.694 1.00 93.94 246 LYS A O 1
ATOM 1952 N N . THR A 1 247 ? -16.119 7.372 11.585 1.00 96.06 247 THR A N 1
ATOM 1953 C CA . THR A 1 247 ? -15.130 8.362 12.045 1.00 96.06 247 THR A CA 1
ATOM 1954 C C . THR A 1 247 ? -15.061 9.608 11.170 1.00 96.06 247 THR A C 1
ATOM 1956 O O . THR A 1 247 ? -14.526 10.632 11.590 1.00 96.06 247 THR A O 1
ATOM 1959 N N . GLY A 1 248 ? -15.569 9.551 9.936 1.00 94.56 248 GLY A N 1
ATOM 1960 C CA . GLY A 1 248 ? -15.478 10.654 8.981 1.00 94.56 248 GLY A CA 1
ATOM 1961 C C . GLY A 1 248 ? -14.071 10.909 8.429 1.00 94.56 248 GLY A C 1
ATOM 1962 O O . GLY A 1 248 ? -13.925 11.824 7.611 1.00 94.56 248 GLY A O 1
ATOM 1963 N N . ALA A 1 249 ? -13.066 10.130 8.853 1.00 95.94 249 ALA A N 1
ATOM 1964 C CA . ALA A 1 249 ? -11.708 10.155 8.318 1.00 95.94 249 ALA A CA 1
ATOM 1965 C C . ALA A 1 249 ? -11.689 9.709 6.846 1.00 95.94 249 ALA A C 1
ATOM 1967 O O . ALA A 1 249 ? -12.661 9.161 6.331 1.00 95.94 249 ALA A O 1
ATOM 1968 N N . VAL A 1 250 ? -10.588 9.956 6.143 1.00 95.44 250 VAL A N 1
ATOM 1969 C CA . VAL A 1 250 ? -10.400 9.495 4.764 1.00 95.44 250 VAL A CA 1
ATOM 1970 C C . VAL A 1 250 ? -9.411 8.341 4.770 1.00 95.44 250 VAL A C 1
ATOM 1972 O O . VAL A 1 250 ? -8.253 8.507 5.141 1.00 95.44 250 VAL A O 1
ATOM 1975 N N . LEU A 1 251 ? -9.880 7.176 4.343 1.00 95.25 251 LEU A N 1
ATOM 1976 C CA . LEU A 1 251 ? -9.055 6.022 4.041 1.00 95.25 251 LEU A CA 1
ATOM 1977 C C . LEU A 1 251 ? -8.500 6.159 2.629 1.00 95.25 251 LEU A C 1
ATOM 1979 O O . LEU A 1 251 ? -9.249 6.336 1.669 1.00 95.25 251 LEU A O 1
ATOM 1983 N N . PHE A 1 252 ? -7.189 6.036 2.516 1.00 90.75 252 PHE A N 1
ATOM 1984 C CA . PHE A 1 252 ? -6.470 5.957 1.265 1.00 90.75 252 PHE A CA 1
ATOM 1985 C C . PHE A 1 252 ? -5.687 4.640 1.195 1.00 90.75 252 PHE A C 1
ATOM 1987 O O . PHE A 1 252 ? -4.824 4.401 2.039 1.00 90.75 252 PHE A O 1
ATOM 1994 N N . THR A 1 253 ? -5.971 3.776 0.218 1.00 94.12 253 THR A N 1
ATOM 1995 C CA . THR A 1 253 ? -5.214 2.526 0.020 1.00 94.12 253 THR A CA 1
ATOM 1996 C C . THR A 1 253 ? -4.350 2.576 -1.227 1.00 94.12 253 THR A C 1
ATOM 1998 O O . THR A 1 253 ? -4.723 3.219 -2.206 1.00 94.12 253 THR A O 1
ATOM 2001 N N . VAL A 1 254 ? -3.211 1.883 -1.210 1.00 91.50 254 VAL A N 1
ATOM 2002 C CA . VAL A 1 254 ? -2.286 1.807 -2.349 1.00 91.50 254 VAL A CA 1
ATOM 2003 C C . VAL A 1 254 ? -1.961 0.353 -2.652 1.00 91.50 254 VAL A C 1
ATOM 2005 O O . VAL A 1 254 ? -1.225 -0.287 -1.909 1.00 91.50 254 VAL A O 1
ATOM 2008 N N . ARG A 1 255 ? -2.466 -0.171 -3.768 1.00 92.06 255 ARG A N 1
ATOM 2009 C CA . ARG A 1 255 ? -1.975 -1.432 -4.332 1.00 92.06 255 ARG A CA 1
ATOM 2010 C C . ARG A 1 255 ? -0.822 -1.128 -5.280 1.00 92.06 255 ARG A C 1
ATOM 2012 O O . ARG A 1 255 ? -0.999 -0.391 -6.251 1.00 92.06 255 ARG A O 1
ATOM 2019 N N . THR A 1 256 ? 0.342 -1.701 -5.009 1.00 87.88 256 THR A N 1
ATOM 2020 C CA . THR A 1 256 ? 1.535 -1.551 -5.847 1.00 87.88 256 THR A CA 1
ATOM 2021 C C . THR A 1 256 ? 1.668 -2.741 -6.782 1.00 87.88 256 THR A C 1
ATOM 2023 O O . THR A 1 256 ? 1.622 -3.877 -6.338 1.00 87.88 256 THR A O 1
ATOM 2026 N N . TYR A 1 257 ? 1.913 -2.477 -8.058 1.00 84.81 257 TYR A N 1
ATOM 2027 C CA . TYR A 1 257 ? 2.199 -3.489 -9.063 1.00 84.81 257 TYR A CA 1
ATOM 2028 C C . TYR A 1 257 ? 3.560 -3.208 -9.680 1.00 84.81 257 TYR A C 1
ATOM 2030 O O . TYR A 1 257 ? 3.892 -2.056 -9.966 1.00 84.81 257 TYR A O 1
ATOM 2038 N N . MET A 1 258 ? 4.332 -4.266 -9.900 1.00 81.69 258 MET A N 1
ATOM 2039 C CA . MET A 1 258 ? 5.644 -4.214 -10.533 1.00 81.69 258 MET A CA 1
ATOM 2040 C C . MET A 1 258 ? 5.622 -5.137 -11.748 1.00 81.69 258 MET A C 1
ATOM 2042 O O . MET A 1 258 ? 5.486 -6.345 -11.588 1.00 81.69 258 MET A O 1
ATOM 2046 N N . GLN A 1 259 ? 5.767 -4.578 -12.947 1.00 81.31 259 GLN A N 1
ATOM 2047 C CA . GLN A 1 259 ? 5.790 -5.334 -14.200 1.00 81.31 259 GLN A CA 1
ATOM 2048 C C . GLN A 1 259 ? 7.132 -5.121 -14.905 1.00 81.31 259 GLN A C 1
ATOM 2050 O O . GLN A 1 259 ? 7.453 -3.973 -15.210 1.00 81.31 259 GLN A O 1
ATOM 2055 N N . PRO A 1 260 ? 7.932 -6.164 -15.176 1.00 82.44 260 PRO A N 1
ATOM 2056 C CA . PRO A 1 260 ? 9.154 -6.028 -15.964 1.00 82.44 260 PRO A CA 1
ATOM 2057 C C . PRO A 1 260 ? 8.901 -5.343 -17.316 1.00 82.44 260 PRO A C 1
ATOM 2059 O O . PRO A 1 260 ? 7.897 -5.592 -17.972 1.00 82.44 260 PRO A O 1
ATOM 2062 N N . LEU A 1 261 ? 9.825 -4.481 -17.751 1.00 80.00 261 LEU A N 1
ATOM 2063 C CA . LEU A 1 261 ? 9.751 -3.801 -19.054 1.00 80.00 261 LEU A CA 1
ATOM 2064 C C . LEU A 1 261 ? 9.800 -4.789 -20.226 1.00 80.00 261 LEU A C 1
ATOM 2066 O O . LEU A 1 261 ? 9.287 -4.513 -21.307 1.00 80.00 261 LEU A O 1
ATOM 2070 N N . GLU A 1 262 ? 10.469 -5.922 -20.020 1.00 81.56 262 GLU A N 1
ATOM 2071 C CA . GLU A 1 262 ? 10.569 -7.008 -20.994 1.00 81.56 262 GLU A CA 1
ATOM 2072 C C . GLU A 1 262 ? 9.190 -7.643 -21.249 1.00 81.56 262 GLU A C 1
ATOM 2074 O O . GLU A 1 262 ? 8.866 -7.917 -22.403 1.00 81.56 262 GLU A O 1
ATOM 2079 N N . ASP A 1 263 ? 8.349 -7.725 -20.213 1.00 84.12 263 ASP A N 1
ATOM 2080 C CA . ASP A 1 263 ? 7.011 -8.335 -20.240 1.00 84.12 263 ASP A CA 1
ATOM 2081 C C . ASP A 1 263 ? 5.910 -7.372 -20.720 1.00 84.12 263 ASP A C 1
ATOM 2083 O O . ASP A 1 263 ? 4.723 -7.696 -20.662 1.00 84.12 263 ASP A O 1
ATOM 2087 N N . LEU A 1 264 ? 6.263 -6.152 -21.135 1.00 83.19 264 LEU A N 1
ATOM 2088 C CA . LEU A 1 264 ? 5.302 -5.249 -21.761 1.00 83.19 264 LEU A CA 1
ATOM 2089 C C . LEU A 1 264 ? 5.026 -5.690 -23.195 1.00 83.19 264 LEU A C 1
ATOM 2091 O O . LEU A 1 264 ? 5.957 -5.969 -23.950 1.00 83.19 264 LEU A O 1
ATOM 2095 N N . GLU A 1 265 ? 3.759 -5.651 -23.588 1.00 88.75 265 GLU A N 1
ATOM 2096 C CA . GLU A 1 265 ? 3.363 -5.724 -24.993 1.00 88.75 265 GLU A CA 1
ATOM 2097 C C . GLU A 1 265 ? 3.885 -4.502 -25.760 1.00 88.75 265 GLU A C 1
ATOM 2099 O O . GLU A 1 265 ? 4.021 -3.410 -25.198 1.00 88.75 265 GLU A O 1
ATOM 2104 N N . ASP A 1 266 ? 4.160 -4.661 -27.056 1.00 87.38 266 ASP A N 1
ATOM 2105 C CA . ASP A 1 266 ? 4.802 -3.611 -27.860 1.00 87.38 266 ASP A CA 1
ATOM 2106 C C . ASP A 1 266 ? 3.984 -2.314 -27.920 1.00 87.38 266 ASP A C 1
ATOM 2108 O O . ASP A 1 266 ? 4.550 -1.220 -27.883 1.00 87.38 266 ASP A O 1
ATOM 2112 N N . GLU A 1 267 ? 2.655 -2.416 -27.939 1.00 86.06 267 GLU A N 1
ATOM 2113 C CA . GLU A 1 267 ? 1.750 -1.263 -27.914 1.00 86.06 267 GLU A CA 1
ATOM 2114 C C . GLU A 1 267 ? 1.849 -0.485 -26.591 1.00 86.06 267 GLU A C 1
ATOM 2116 O O . GLU A 1 267 ? 1.957 0.746 -26.592 1.00 86.06 267 GLU A O 1
ATOM 2121 N N . GLU A 1 268 ? 1.875 -1.189 -25.452 1.00 82.50 268 GLU A N 1
ATOM 2122 C CA . GLU A 1 268 ? 2.037 -0.563 -24.135 1.00 82.50 268 GLU A CA 1
ATOM 2123 C C . GLU A 1 268 ? 3.435 0.032 -23.961 1.00 82.50 268 GLU A C 1
ATOM 2125 O O . GLU A 1 268 ? 3.584 1.133 -23.424 1.00 82.50 268 GLU A O 1
ATOM 2130 N N . ALA A 1 269 ? 4.461 -0.673 -24.436 1.00 85.69 269 ALA A N 1
ATOM 2131 C CA . ALA A 1 269 ? 5.835 -0.204 -24.429 1.00 85.69 269 ALA A CA 1
ATOM 2132 C C . ALA A 1 269 ? 5.990 1.078 -25.265 1.00 85.69 269 ALA A C 1
ATOM 2134 O O . ALA A 1 269 ? 6.550 2.059 -24.776 1.00 85.69 269 ALA A O 1
ATOM 2135 N N . ALA A 1 270 ? 5.421 1.135 -26.473 1.00 85.50 270 ALA A N 1
ATOM 2136 C CA . ALA A 1 270 ? 5.430 2.340 -27.302 1.00 85.50 270 ALA A CA 1
ATOM 2137 C C . ALA A 1 270 ? 4.716 3.523 -26.621 1.00 85.50 270 ALA A C 1
ATOM 2139 O O . ALA A 1 270 ? 5.217 4.654 -26.637 1.00 85.50 270 ALA A O 1
ATOM 2140 N N . ALA A 1 271 ? 3.575 3.275 -25.970 1.00 83.38 271 ALA A N 1
ATOM 2141 C CA . ALA A 1 271 ? 2.860 4.298 -25.212 1.00 83.38 271 ALA A CA 1
ATOM 2142 C C . ALA A 1 271 ? 3.671 4.804 -24.005 1.00 83.38 271 ALA A C 1
ATOM 2144 O O . ALA A 1 271 ? 3.722 6.015 -23.769 1.00 83.38 271 ALA A O 1
ATOM 2145 N N . LEU A 1 272 ? 4.348 3.909 -23.273 1.00 84.44 272 LEU A N 1
ATOM 2146 C CA . LEU A 1 272 ? 5.252 4.269 -22.178 1.00 84.44 272 LEU A CA 1
ATOM 2147 C C . LEU A 1 272 ? 6.388 5.171 -22.672 1.00 84.44 272 LEU A C 1
ATOM 2149 O O . LEU A 1 272 ? 6.632 6.219 -22.078 1.00 84.44 272 LEU A O 1
ATOM 2153 N N . ILE A 1 273 ? 7.043 4.802 -23.777 1.00 86.19 273 ILE A N 1
ATOM 2154 C CA . ILE A 1 273 ? 8.124 5.587 -24.394 1.00 86.19 273 ILE A CA 1
ATOM 2155 C C . ILE A 1 273 ? 7.641 6.991 -24.734 1.00 86.19 273 ILE A C 1
ATOM 2157 O O . ILE A 1 273 ? 8.280 7.978 -24.362 1.00 86.19 273 ILE A O 1
ATOM 2161 N N . HIS A 1 274 ? 6.487 7.093 -25.392 1.00 84.25 274 HIS A N 1
ATOM 2162 C CA . HIS A 1 274 ? 5.909 8.380 -25.752 1.00 84.25 274 HIS A CA 1
ATOM 2163 C C . HIS A 1 274 ? 5.606 9.244 -24.516 1.00 84.25 274 HIS A C 1
ATOM 2165 O O . HIS A 1 274 ? 5.925 10.434 -24.502 1.00 84.25 274 HIS A O 1
ATOM 2171 N N . GLN A 1 275 ? 5.035 8.659 -23.457 1.00 82.94 275 GLN A N 1
ATOM 2172 C CA . GLN A 1 275 ? 4.762 9.380 -22.211 1.00 82.94 275 GLN A CA 1
ATOM 2173 C C . GLN A 1 275 ? 6.042 9.876 -21.536 1.00 82.94 275 GLN A C 1
ATOM 2175 O O . GLN A 1 275 ? 6.116 11.051 -21.181 1.00 82.94 275 GLN A O 1
ATOM 2180 N N . VAL A 1 276 ? 7.030 8.994 -21.366 1.00 83.38 276 VAL A N 1
ATOM 2181 C CA . VAL A 1 276 ? 8.282 9.285 -20.658 1.00 83.38 276 VAL A CA 1
ATOM 2182 C C . VAL A 1 276 ? 9.095 10.346 -21.401 1.00 83.38 276 VAL A C 1
ATOM 2184 O O . VAL A 1 276 ? 9.513 11.338 -20.801 1.00 83.38 276 VAL A O 1
ATOM 2187 N N . ARG A 1 277 ? 9.245 10.214 -22.727 1.00 87.06 277 ARG A N 1
ATOM 2188 C CA . ARG A 1 277 ? 9.924 11.227 -23.553 1.00 87.06 277 ARG A CA 1
ATOM 2189 C C . ARG A 1 277 ? 9.165 12.565 -23.549 1.00 87.06 277 ARG A C 1
ATOM 2191 O O . ARG A 1 277 ? 9.799 13.614 -23.626 1.00 87.06 277 ARG A O 1
ATOM 2198 N N . GLY A 1 278 ? 7.841 12.545 -23.373 1.00 84.12 278 GLY A N 1
ATOM 2199 C CA . GLY A 1 278 ? 6.979 13.730 -23.265 1.00 84.12 278 GLY A CA 1
ATOM 2200 C C . GLY A 1 278 ? 6.889 14.381 -21.874 1.00 84.12 278 GLY A C 1
ATOM 2201 O O . GLY A 1 278 ? 6.064 15.283 -21.678 1.00 84.12 278 GLY A O 1
ATOM 2202 N N . TRP A 1 279 ? 7.662 13.929 -20.882 1.00 83.25 279 TRP A N 1
ATOM 2203 C CA . TRP A 1 279 ? 7.728 14.598 -19.581 1.00 83.25 279 TRP A CA 1
ATOM 2204 C C . TRP A 1 279 ? 8.528 15.897 -19.641 1.00 83.25 279 TRP A C 1
ATOM 2206 O O . TRP A 1 279 ? 9.614 15.942 -20.218 1.00 83.25 279 TRP A O 1
ATOM 2216 N N . GLU A 1 280 ? 7.993 16.922 -18.980 1.00 83.69 280 GLU A N 1
ATOM 2217 C CA . GLU A 1 280 ? 8.701 18.170 -18.688 1.00 83.69 280 GLU A CA 1
ATOM 2218 C C . GLU A 1 280 ? 9.841 17.919 -17.693 1.00 83.69 280 GLU A C 1
ATOM 2220 O O . GLU A 1 280 ? 9.800 16.956 -16.922 1.00 83.69 280 GLU A O 1
ATOM 2225 N N . GLU A 1 281 ? 10.847 18.796 -17.691 1.00 80.81 281 GLU A N 1
ATOM 2226 C CA . GLU A 1 281 ? 12.075 18.612 -16.907 1.00 80.81 281 GLU A CA 1
ATOM 2227 C C . GLU A 1 281 ? 11.802 18.442 -15.406 1.00 80.81 281 GLU A C 1
ATOM 2229 O O . GLU A 1 281 ? 12.352 17.547 -14.771 1.00 80.81 281 GLU A O 1
ATOM 2234 N N . GLU A 1 282 ? 10.872 19.220 -14.846 1.00 74.25 282 GLU A N 1
ATOM 2235 C CA . GLU A 1 282 ? 10.485 19.105 -13.436 1.00 74.25 282 GLU A CA 1
ATOM 2236 C C . GLU A 1 282 ? 9.948 17.705 -13.097 1.00 74.25 282 GLU A C 1
ATOM 2238 O O . GLU A 1 282 ? 10.312 17.120 -12.077 1.00 74.25 282 GLU A O 1
ATOM 2243 N N . ILE A 1 283 ? 9.133 17.124 -13.984 1.00 73.12 283 ILE A N 1
ATOM 2244 C CA . ILE A 1 283 ? 8.599 15.771 -13.808 1.00 73.12 283 ILE A CA 1
ATOM 2245 C C . ILE A 1 283 ? 9.709 14.733 -13.957 1.00 73.12 283 ILE A C 1
ATOM 2247 O O . ILE A 1 283 ? 9.743 13.780 -13.183 1.00 73.12 283 ILE A O 1
ATOM 2251 N N . ARG A 1 284 ? 10.638 14.911 -14.902 1.00 75.62 284 ARG A N 1
ATOM 2252 C CA . ARG A 1 284 ? 11.792 14.015 -15.067 1.00 75.62 284 ARG A CA 1
ATOM 2253 C C . ARG A 1 284 ? 12.646 13.977 -13.803 1.00 75.62 284 ARG A C 1
ATOM 2255 O O . ARG A 1 284 ? 12.913 12.889 -13.298 1.00 75.62 284 ARG A O 1
ATOM 2262 N N . VAL A 1 285 ? 12.993 15.139 -13.252 1.00 73.44 285 VAL A N 1
ATOM 2263 C CA . VAL A 1 285 ? 13.745 15.253 -11.992 1.00 73.44 285 VAL A CA 1
ATOM 2264 C C . VAL A 1 285 ? 12.963 14.632 -10.837 1.00 73.44 285 VAL A C 1
ATOM 2266 O O . VAL A 1 285 ? 13.489 13.787 -10.117 1.00 73.44 285 VAL A O 1
ATOM 2269 N N . TYR A 1 286 ? 11.681 14.977 -10.689 1.00 68.25 286 TYR A N 1
ATOM 2270 C CA . TYR A 1 286 ? 10.822 14.420 -9.641 1.00 68.25 286 TYR A CA 1
ATOM 2271 C C . TYR A 1 286 ? 10.718 12.888 -9.710 1.00 68.25 286 TYR A C 1
ATOM 2273 O O . TYR A 1 286 ? 10.671 12.213 -8.682 1.00 68.25 286 TYR A O 1
ATOM 2281 N N . LYS A 1 287 ? 10.698 12.329 -10.924 1.00 72.81 287 LYS A N 1
ATOM 2282 C CA . LYS A 1 287 ? 10.658 10.887 -11.182 1.00 72.81 287 LYS A CA 1
ATOM 2283 C C . LYS A 1 287 ? 12.045 10.245 -11.252 1.00 72.81 287 LYS A C 1
ATOM 2285 O O . LYS A 1 287 ? 12.123 9.077 -11.614 1.00 72.81 287 LYS A O 1
ATOM 2290 N N . GLY A 1 288 ? 13.122 10.950 -10.901 1.00 73.12 288 GLY A N 1
ATOM 2291 C CA . GLY A 1 288 ? 14.481 10.403 -10.817 1.00 73.12 288 GLY A CA 1
ATOM 2292 C C . GLY A 1 288 ? 15.094 10.004 -12.162 1.00 73.12 288 GLY A C 1
ATOM 2293 O O . GLY A 1 288 ? 15.814 9.010 -12.233 1.00 73.12 288 GLY A O 1
ATOM 2294 N N . TRP A 1 289 ? 14.775 10.722 -13.242 1.00 76.88 289 TRP A N 1
ATOM 2295 C CA . TRP A 1 289 ? 15.289 10.462 -14.594 1.00 76.88 289 TRP A CA 1
ATOM 2296 C C . TRP A 1 289 ? 16.821 10.385 -14.660 1.00 76.88 289 TRP A C 1
ATOM 2298 O O . TRP A 1 289 ? 17.366 9.581 -15.410 1.00 76.88 289 TRP A O 1
ATOM 2308 N N . ASP A 1 290 ? 17.523 11.167 -13.845 1.00 74.69 290 ASP A N 1
ATOM 2309 C CA . ASP A 1 290 ? 18.983 11.155 -13.713 1.00 74.69 290 ASP A CA 1
ATOM 2310 C C . ASP A 1 290 ? 19.544 9.792 -13.272 1.00 74.69 290 ASP A C 1
ATOM 2312 O O . ASP A 1 290 ? 20.691 9.459 -13.568 1.00 74.69 290 ASP A O 1
ATOM 2316 N N . VAL A 1 291 ? 18.723 8.982 -12.602 1.00 69.94 291 VAL A N 1
ATOM 2317 C CA . VAL A 1 291 ? 19.097 7.664 -12.083 1.00 69.94 291 VAL A CA 1
ATOM 2318 C C . VAL A 1 291 ? 18.923 6.571 -13.135 1.00 69.94 291 VAL A C 1
ATOM 2320 O O . VAL A 1 291 ? 19.730 5.644 -13.202 1.00 69.94 291 VAL A O 1
ATOM 2323 N N . TRP A 1 292 ? 17.856 6.639 -13.936 1.00 75.31 292 TRP A N 1
ATOM 2324 C CA . TRP A 1 292 ? 17.419 5.508 -14.763 1.00 75.31 292 TRP A CA 1
ATOM 2325 C C . TRP A 1 292 ? 17.164 5.827 -16.241 1.00 75.31 292 TRP A C 1
ATOM 2327 O O . TRP A 1 292 ? 17.108 4.903 -17.054 1.00 75.31 292 TRP A O 1
ATOM 2337 N N . GLY A 1 293 ? 17.078 7.103 -16.623 1.00 79.44 293 GLY A N 1
ATOM 2338 C CA . GLY A 1 293 ? 16.717 7.543 -17.973 1.00 79.44 293 GLY A CA 1
ATOM 2339 C C . GLY A 1 293 ? 17.646 7.007 -19.061 1.00 79.44 293 GLY A C 1
ATOM 2340 O O . GLY A 1 293 ? 17.177 6.517 -20.082 1.00 79.44 293 GLY A O 1
ATOM 2341 N N . GLY A 1 294 ? 18.961 6.985 -18.817 1.00 80.75 294 GLY A N 1
ATOM 2342 C CA . GLY A 1 294 ? 19.923 6.436 -19.782 1.00 80.75 294 GLY A CA 1
ATOM 2343 C C . GLY A 1 294 ? 19.706 4.947 -20.077 1.00 80.75 294 GLY A C 1
ATOM 2344 O O . GLY A 1 294 ? 19.786 4.521 -21.226 1.00 80.75 294 GLY A O 1
ATOM 2345 N N . ALA A 1 295 ? 19.370 4.155 -19.057 1.00 78.69 295 ALA A N 1
ATOM 2346 C CA . ALA A 1 295 ? 19.103 2.733 -19.244 1.00 78.69 295 ALA A CA 1
ATOM 2347 C C . ALA A 1 295 ? 17.729 2.471 -19.880 1.00 78.69 295 ALA A C 1
ATOM 2349 O O . ALA A 1 295 ? 17.563 1.480 -20.590 1.00 78.69 295 ALA A O 1
ATOM 2350 N N . PHE A 1 296 ? 16.760 3.360 -19.647 1.00 83.06 296 PHE A N 1
ATOM 2351 C CA . PHE A 1 296 ? 15.481 3.337 -20.348 1.00 83.06 296 PHE A CA 1
ATOM 2352 C C . PHE A 1 296 ? 15.657 3.607 -21.846 1.00 83.06 296 PHE A C 1
ATOM 2354 O O . PHE A 1 296 ? 15.126 2.848 -22.650 1.00 83.06 29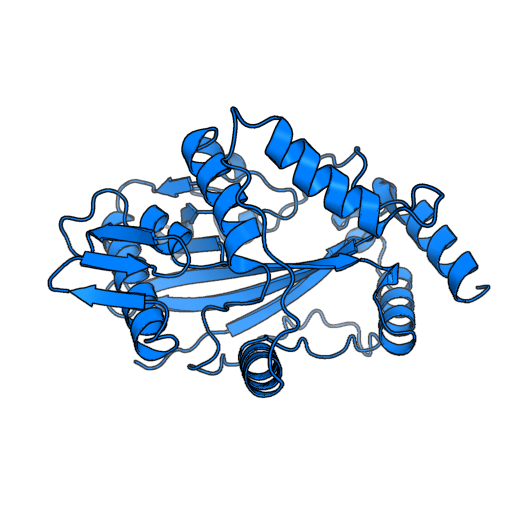6 PHE A O 1
ATOM 2361 N N . GLU A 1 297 ? 16.451 4.608 -22.235 1.00 86.56 297 GLU A N 1
ATOM 2362 C CA . GLU A 1 297 ? 16.744 4.880 -23.652 1.00 86.56 297 GLU A CA 1
ATOM 2363 C C . GLU A 1 297 ? 17.503 3.716 -24.316 1.00 86.56 297 GLU A C 1
ATOM 2365 O O . GLU A 1 297 ? 17.166 3.316 -25.426 1.00 86.56 297 GLU A O 1
ATOM 2370 N N . GLU A 1 298 ? 18.455 3.081 -23.619 1.00 83.56 298 GLU A N 1
ATOM 2371 C CA . GLU A 1 298 ? 19.126 1.874 -24.133 1.00 83.56 298 GLU A CA 1
ATOM 2372 C C . GLU A 1 298 ? 18.146 0.701 -24.338 1.00 83.56 298 GLU A C 1
ATOM 2374 O O . GLU A 1 298 ? 18.284 -0.071 -25.289 1.00 83.56 298 GLU A O 1
ATOM 2379 N N . TRP A 1 299 ? 17.153 0.544 -23.454 1.00 84.88 299 TRP A N 1
ATOM 2380 C CA . TRP A 1 299 ? 16.078 -0.437 -23.636 1.00 84.88 299 TRP A CA 1
ATOM 2381 C C . TRP A 1 299 ? 15.199 -0.100 -24.849 1.00 84.88 299 TRP A C 1
ATOM 2383 O O . TRP A 1 299 ? 14.896 -1.005 -25.628 1.00 84.88 299 TRP A O 1
ATOM 2393 N N . CYS A 1 300 ? 14.844 1.177 -25.041 1.00 86.25 300 CYS A N 1
ATOM 2394 C CA . CYS A 1 300 ? 14.067 1.643 -26.196 1.00 86.25 300 CYS A CA 1
ATOM 2395 C C . CYS A 1 300 ? 14.779 1.307 -27.510 1.00 86.25 300 CYS A C 1
ATOM 2397 O O . CYS A 1 300 ? 14.194 0.647 -28.370 1.00 86.25 300 CYS A O 1
ATOM 2399 N N . GLU A 1 301 ? 16.064 1.658 -27.606 1.00 85.94 301 GLU A N 1
ATOM 2400 C CA . GLU A 1 301 ? 16.887 1.417 -28.791 1.00 85.94 301 GLU A CA 1
ATOM 2401 C C . GLU A 1 301 ? 16.990 -0.084 -29.095 1.00 85.94 301 GLU A C 1
ATOM 2403 O O . GLU A 1 301 ? 16.815 -0.514 -30.231 1.00 85.94 301 GLU A O 1
ATOM 2408 N N . LYS A 1 302 ? 17.199 -0.924 -28.073 1.00 85.81 302 LYS A N 1
ATOM 2409 C CA . LYS A 1 302 ? 17.270 -2.383 -28.261 1.00 85.81 302 LYS A CA 1
ATOM 2410 C C . LYS A 1 302 ? 15.949 -3.002 -28.700 1.00 85.81 302 LYS A C 1
ATOM 2412 O O . LYS A 1 302 ? 15.973 -3.966 -29.461 1.00 85.81 302 LYS A O 1
ATOM 2417 N N . ARG A 1 303 ? 14.823 -2.516 -28.171 1.00 85.69 303 ARG A N 1
ATOM 2418 C CA . ARG A 1 303 ? 13.501 -3.100 -28.433 1.00 85.69 303 ARG A CA 1
ATOM 2419 C C . ARG A 1 303 ? 12.896 -2.599 -29.746 1.00 85.69 303 ARG A C 1
ATOM 2421 O O . ARG A 1 303 ? 12.260 -3.383 -30.441 1.00 85.69 303 ARG A O 1
ATOM 2428 N N . PHE A 1 304 ? 13.113 -1.331 -30.098 1.00 86.19 304 PHE A N 1
ATOM 2429 C CA . PHE A 1 304 ? 12.438 -0.670 -31.222 1.00 86.19 304 PHE A CA 1
ATOM 2430 C C . PHE A 1 304 ? 13.375 -0.037 -32.264 1.00 86.19 304 PHE A C 1
ATOM 2432 O O . PHE A 1 304 ? 12.884 0.421 -33.298 1.00 86.19 304 PHE A O 1
ATOM 2439 N N . GLY A 1 305 ? 14.693 -0.006 -32.030 1.00 77.50 305 GLY A N 1
ATOM 2440 C CA . GLY A 1 305 ? 15.680 0.602 -32.936 1.00 77.50 305 GLY A CA 1
ATOM 2441 C C . GLY A 1 305 ? 15.543 2.122 -33.084 1.00 77.50 305 GLY A C 1
ATOM 2442 O O . GLY A 1 305 ? 15.743 2.632 -34.190 1.00 77.50 305 GLY A O 1
ATOM 2443 N N . ARG A 1 306 ? 15.068 2.813 -32.034 1.00 56.72 306 ARG A N 1
ATOM 2444 C CA . ARG A 1 306 ? 14.822 4.267 -31.960 1.00 56.72 306 ARG A CA 1
ATOM 2445 C C . ARG A 1 306 ? 14.896 4.796 -30.524 1.00 56.72 306 ARG A C 1
ATOM 2447 O O . ARG A 1 306 ? 14.666 4.011 -29.579 1.00 56.72 306 ARG A O 1
#

Foldseek 3Di:
DDWQKWKFKDKDDFFFDDDDPCLVVVVVVVLVVVVVVPDDDDPDPPDDDPDDPVVVVVQVVQDDDDDFQDFDDDDDPPRRTDGDDLLNDFGDHPCLVSLLVLLVVCCVPVVVFQWDAAPPCLVVLLLLLVVLLVSCCVNPVVQWDDDDQWIAGNVNRDIAGHDPPGPGSQSVSVSNGQKKKWKWDQDPPPRFTATRITRHSDDPQDICVQRHRHGPVSVLDAHDDDADDDAGWIKIWIWIWGQRPVRRIIMIIIRIDTGHLVPDDPSSNVSVVSVLVPDDPVVCVSSPCVRGVVSSVVVCCVVPVD

InterPro domains:
  IPR021848 Haem-dependent oxidative N-demethylase, alpha subunit-like [PF11927] (80-236)

pLDDT: mean 74.57, std 23.64, range [25.5, 98.62]

Radius of gyration: 20.23 Å; chains: 1; bounding box: 45×53×54 Å